Protein AF-0000000078023776 (afdb_homodimer)

Sequence (286 aa):
MARRGRGRGRRELKSEINIVPLLDVLLVLLLIFMATAPIITQSVEVDLPDATDSQTVSSNDEPPVIIEVSGVGQYSVVVEKDRMDQLPSEQVVAEAQRRLQANPKTVFLIGGAKDVPYEEIIKALNMLHSAGVKSVGLMTQPIMARRGRGRGRRELKSEINIVPLLDVLLVLLLIFMATAPIITQSVEVDLPDATDSQTVSSNDEPPVIIEVSGVGQYSVVVEKDRMDQLPSEQVVAEAQRRLQANPKTVFLIGGAKDVPYEEIIKALNMLHSAGVKSVGLMTQPI

Solvent-accessible surface area (backbone atoms only — not comparable to full-atom values): 16242 Å² total; per-residue (Å²): 138,83,82,76,77,77,77,76,78,79,75,76,74,74,76,74,73,68,59,63,58,57,56,46,51,54,53,51,46,53,49,48,58,62,62,64,49,77,76,75,71,50,70,48,62,33,28,39,65,54,71,85,66,40,68,55,82,51,80,50,94,64,70,49,40,32,41,33,38,80,46,87,80,31,29,27,44,33,40,84,91,46,74,46,71,71,35,53,71,68,53,51,26,51,51,50,30,52,49,35,72,76,34,80,78,61,45,38,32,43,34,23,40,48,66,32,35,36,48,49,53,50,51,52,52,49,40,40,40,75,39,66,44,47,52,38,34,39,33,39,38,75,129,137,86,80,76,78,79,78,78,77,77,76,76,74,76,75,76,74,67,60,62,59,58,58,47,50,55,53,50,49,52,48,48,57,61,64,63,52,73,7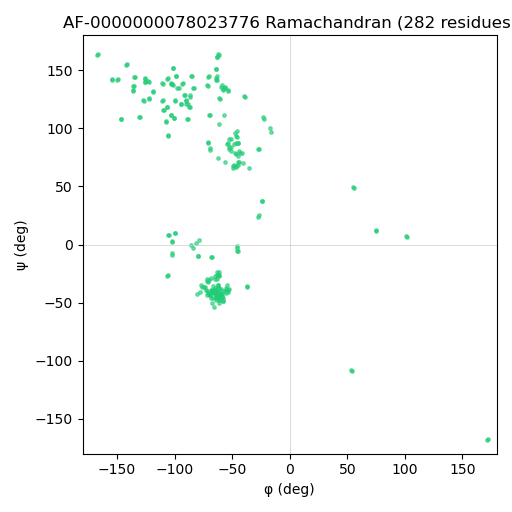8,73,67,49,68,46,62,34,29,38,64,55,69,84,66,38,68,56,82,50,78,49,94,64,70,49,40,33,39,33,37,80,45,86,81,30,29,26,45,34,42,84,91,45,74,47,71,71,35,53,71,68,54,51,27,50,52,48,30,53,49,36,71,74,33,81,77,60,47,36,32,42,34,23,39,48,67,31,35,36,48,50,52,51,50,53,51,50,39,41,41,74,39,66,44,47,51,39,34,39,34,39,37,77,128

Organism: NCBI:txid82991

InterPro domains:
  IPR003400 Biopolymer transport protein ExbD/TolR [PF02472] (11-142)
  IPR003400 Biopolymer transport protein ExbD/TolR [PTHR30558] (7-142)
  IPR014168 Tol-Pal system protein TolR [MF_02203] (7-141)
  IPR014168 Tol-Pal system protein TolR [TIGR02801] (14-141)

Secondary structure (DSSP, 8-state):
-------------------HHHHHHHHHHHHHHHHSS--PPPEEEEE---GGG-------SSPPEEEEEEETTEEEEEETTEEEEEE-HHHHHHHHHHHHHH-TT--EEEEE-TT-BHHHHHHHHHHHHHTT--EEEEEE---/-------------------HHHHHHHHHHHHHHHHSS--PPPEEEEE---GGG-------SSPPEEEEEEETTEEEEEETTEEEEEE-HHHHHHHHHHHHHH-TT--EEEEE-TT-BHHHHHHHHHHHHHTT--EEEEEE---

Foldseek 3Di:
DPPPPPPPPPPPPPPPVCCVVVVVVVVVVVVVCVVPPPPDDFDDDDDDDDCVVVPPVPPPVFFAWEWEDEEDQWTWIDGPPDIDTRDGLVVVLVVLLVVCVVPVPHAYEYEYAPPHDPVRVSSVVVSNVVSVNDDYHYDYDDD/DDPPPPPPDPPPPPPPVCCVVVVVVVVVVVVVCVVPPPPDDFDDDDDDDDCVVVVPVPPPVFFAWEWEDEEDQWTWIDGPPDIDTRDGLVVLLVVLLVVCVVPVPHAYEYEYAPPHDPVRVSSVVVSNVVSVNDDYHYDYDDD

Structure (mmCIF, N/CA/C/O backbone):
data_AF-0000000078023776-model_v1
#
loop_
_entity.id
_entity.type
_entity.pdbx_description
1 polymer 'Tol-Pal system protein TolR'
#
loop_
_atom_site.group_PDB
_atom_site.id
_atom_site.type_symbol
_atom_site.label_atom_id
_atom_site.label_alt_id
_atom_site.label_comp_id
_atom_site.label_asym_id
_atom_site.label_entity_id
_atom_site.label_seq_id
_atom_site.pdbx_PDB_ins_code
_atom_site.Cartn_x
_atom_site.Cartn_y
_atom_site.Cartn_z
_atom_site.occupancy
_atom_site.B_iso_or_equiv
_atom_site.auth_seq_id
_atom_site.auth_comp_id
_atom_site.auth_asym_id
_atom_site.auth_atom_id
_atom_site.pdbx_PDB_model_num
ATOM 1 N N . MET A 1 1 ? 47.656 76.75 13.203 1 35.56 1 MET A N 1
ATOM 2 C CA . MET A 1 1 ? 46.438 76.562 12.414 1 35.56 1 MET A CA 1
ATOM 3 C C . MET A 1 1 ? 46.094 75.062 12.312 1 35.56 1 MET A C 1
ATOM 5 O O . MET A 1 1 ? 46.719 74.312 11.508 1 35.56 1 MET A O 1
ATOM 9 N N . ALA A 1 2 ? 45.812 74.375 13.508 1 47.28 2 ALA A N 1
ATOM 10 C CA . ALA A 1 2 ? 45.688 72.938 13.828 1 47.28 2 ALA A CA 1
ATOM 11 C C . ALA A 1 2 ? 44.438 72.375 13.227 1 47.28 2 ALA A C 1
ATOM 13 O O . ALA A 1 2 ? 43.312 72.812 13.5 1 47.28 2 ALA A O 1
ATOM 14 N N . ARG A 1 3 ? 44.5 71.875 11.914 1 46.44 3 ARG A N 1
ATOM 15 C CA . ARG A 1 3 ? 43.469 71.25 11.102 1 46.44 3 ARG A CA 1
ATOM 16 C C . ARG A 1 3 ? 43 69.938 11.766 1 46.44 3 ARG A C 1
ATOM 18 O O . ARG A 1 3 ? 43.781 69 11.938 1 46.44 3 ARG A O 1
ATOM 25 N N . ARG A 1 4 ? 42.188 70.125 12.867 1 46.75 4 ARG A N 1
ATOM 26 C CA . ARG A 1 4 ? 41.531 69 13.531 1 46.75 4 ARG A CA 1
ATOM 27 C C . ARG A 1 4 ? 40.719 68.188 12.547 1 46.75 4 ARG A C 1
ATOM 29 O O . ARG A 1 4 ? 39.781 68.688 11.922 1 46.75 4 ARG A O 1
ATOM 36 N N . GLY A 1 5 ? 41.312 67.188 11.828 1 43.47 5 GLY A N 1
ATOM 37 C CA . GLY A 1 5 ? 40.75 66.188 10.898 1 43.47 5 GLY A CA 1
ATOM 38 C C . GLY A 1 5 ? 39.594 65.438 11.469 1 43.47 5 GLY A C 1
ATOM 39 O O . GLY A 1 5 ? 39.719 64.75 12.508 1 43.47 5 GLY A O 1
ATOM 40 N N . ARG A 1 6 ? 38.344 66.062 11.438 1 47.22 6 ARG A N 1
ATOM 41 C CA . ARG A 1 6 ? 37.062 65.438 11.844 1 47.22 6 ARG A CA 1
ATOM 42 C C . ARG A 1 6 ? 36.844 64.125 11.133 1 47.22 6 ARG A C 1
ATOM 44 O O . ARG A 1 6 ? 36.812 64.062 9.898 1 47.22 6 ARG A O 1
ATOM 51 N N . GLY A 1 7 ? 37.438 63 11.609 1 43.06 7 GLY A N 1
ATOM 52 C CA . GLY A 1 7 ? 37.219 61.625 11.117 1 43.06 7 GLY A CA 1
ATOM 53 C C . GLY A 1 7 ? 35.75 61.281 11.047 1 43.06 7 GLY A C 1
ATOM 54 O O . GLY A 1 7 ? 35.031 61.438 12.023 1 43.06 7 GLY A O 1
ATOM 55 N N . ARG A 1 8 ? 35.031 61.5 9.906 1 44.28 8 ARG A N 1
ATOM 56 C CA . ARG A 1 8 ? 33.688 61.094 9.516 1 44.28 8 ARG A CA 1
ATOM 57 C C . ARG A 1 8 ? 33.438 59.625 9.82 1 44.28 8 ARG A C 1
ATOM 59 O O . ARG A 1 8 ? 34.219 58.75 9.43 1 44.28 8 ARG A O 1
ATOM 66 N N . GLY A 1 9 ? 32.875 59.25 10.977 1 42.44 9 GLY A N 1
ATOM 67 C CA . GLY A 1 9 ? 32.375 57.969 11.359 1 42.44 9 GLY A CA 1
ATOM 68 C C . GLY A 1 9 ? 31.516 57.312 10.281 1 42.44 9 GLY A C 1
ATOM 69 O O . GLY A 1 9 ? 30.641 57.938 9.703 1 42.44 9 GLY A O 1
ATOM 70 N N . ARG A 1 10 ? 32.031 56.406 9.438 1 42.66 10 ARG A N 1
ATOM 71 C CA . ARG A 1 10 ? 31.391 55.5 8.484 1 42.66 10 ARG A CA 1
ATOM 72 C C . ARG A 1 10 ? 30.188 54.812 9.117 1 42.66 10 ARG A C 1
ATOM 74 O O . ARG A 1 10 ? 30.328 54.094 10.125 1 42.66 10 ARG A O 1
ATOM 81 N N . ARG A 1 11 ? 29.047 55.375 9.078 1 43.62 11 ARG A N 1
ATOM 82 C CA . ARG A 1 11 ? 27.797 54.719 9.375 1 43.62 11 ARG A CA 1
ATOM 83 C C . ARG A 1 11 ? 27.719 53.375 8.648 1 43.62 11 ARG A C 1
ATOM 85 O O . ARG A 1 11 ? 27.812 53.312 7.426 1 43.62 11 ARG A O 1
ATOM 92 N N . GLU A 1 12 ? 28.219 52.312 9.219 1 44.44 12 GLU A N 1
ATOM 93 C CA . GLU A 1 12 ? 27.969 50.938 8.766 1 44.44 12 GLU A CA 1
ATOM 94 C C . GLU A 1 12 ? 26.484 50.719 8.508 1 44.44 12 GLU A C 1
ATOM 96 O O . GLU A 1 12 ? 25.656 50.844 9.422 1 44.44 12 GLU A O 1
ATOM 101 N N . LEU A 1 13 ? 25.953 51.188 7.387 1 44.81 13 LEU A N 1
ATOM 102 C CA . LEU A 1 13 ? 24.641 50.781 6.922 1 44.81 13 LEU A CA 1
ATOM 103 C C . LEU A 1 13 ? 24.453 49.281 7.082 1 44.81 13 LEU A C 1
ATOM 105 O O . LEU A 1 13 ? 25.219 48.469 6.516 1 44.81 13 LEU A O 1
ATOM 109 N N . LYS A 1 14 ? 24.156 48.781 8.281 1 46.56 14 LYS A N 1
ATOM 110 C CA . LYS A 1 14 ? 23.656 47.406 8.43 1 46.56 14 LYS A CA 1
ATOM 111 C C . LYS A 1 14 ? 22.516 47.156 7.473 1 46.56 14 LYS A C 1
ATOM 113 O O . LYS A 1 14 ? 21.422 47.688 7.625 1 46.56 14 LYS A O 1
ATOM 118 N N . SER A 1 15 ? 22.781 47.125 6.176 1 47.97 15 SER A N 1
ATOM 119 C CA . SER A 1 15 ? 21.781 46.562 5.258 1 47.97 15 SER A CA 1
ATOM 120 C C . SER A 1 15 ? 21.203 45.25 5.793 1 47.97 15 SER A C 1
ATOM 122 O O . SER A 1 15 ? 21.891 44.219 5.832 1 47.97 15 SER A O 1
ATOM 124 N N . GLU A 1 16 ? 20.422 45.188 6.855 1 48.84 16 GLU A N 1
ATOM 125 C CA . GLU A 1 16 ? 19.625 44.031 7.238 1 48.84 16 GLU A CA 1
ATOM 126 C C . GLU A 1 16 ? 18.859 43.469 6.051 1 48.84 16 GLU A C 1
ATOM 128 O O . GLU A 1 16 ? 17.812 44 5.668 1 48.84 16 GLU A O 1
ATOM 133 N N . ILE A 1 17 ? 19.531 42.906 5.062 1 50.69 17 ILE A N 1
ATOM 134 C CA . ILE A 1 17 ? 18.906 42.125 3.994 1 50.69 17 ILE A CA 1
ATOM 135 C C . ILE A 1 17 ? 17.812 41.219 4.574 1 50.69 17 ILE A C 1
ATOM 137 O O . ILE A 1 17 ? 18.109 40.312 5.355 1 50.69 17 ILE A O 1
ATOM 141 N N . ASN A 1 18 ? 16.625 41.75 4.879 1 51.31 18 ASN A N 1
ATOM 142 C CA . ASN A 1 18 ? 15.477 40.906 5.234 1 51.31 18 ASN A CA 1
ATOM 143 C C . ASN A 1 18 ? 15.328 39.719 4.293 1 51.31 18 ASN A C 1
ATOM 145 O O . ASN A 1 18 ? 14.984 39.906 3.121 1 51.31 18 ASN A O 1
ATOM 149 N N . ILE A 1 19 ? 16.234 38.812 4.418 1 55.81 19 ILE A N 1
ATOM 150 C CA . ILE A 1 19 ? 16.266 37.531 3.75 1 55.81 19 ILE A CA 1
ATOM 151 C C . ILE A 1 19 ? 14.883 36.875 3.834 1 55.81 19 ILE A C 1
ATOM 153 O O . ILE A 1 19 ? 14.625 35.875 3.18 1 55.81 19 ILE A O 1
ATOM 157 N N . VAL A 1 20 ? 13.914 37.531 4.488 1 61.47 20 VAL A N 1
ATOM 158 C CA . VAL A 1 20 ? 12.57 36.969 4.609 1 61.47 20 VAL A CA 1
ATOM 159 C C . VAL A 1 20 ? 11.914 36.875 3.232 1 61.47 20 VAL A C 1
ATOM 161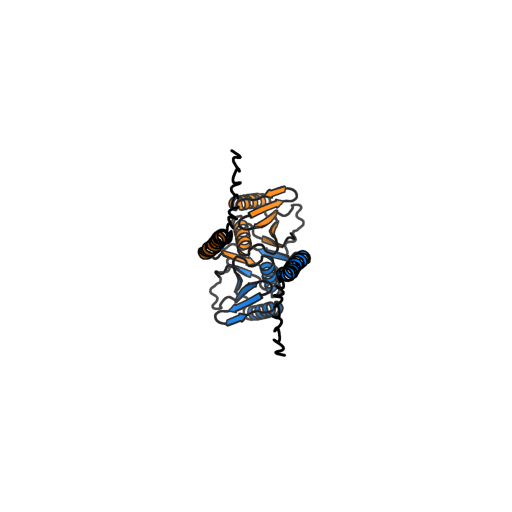 O O . VAL A 1 20 ? 11.273 35.906 2.896 1 61.47 20 VAL A O 1
ATOM 164 N N . PRO A 1 21 ? 12.352 37.844 2.383 1 61 21 PRO A N 1
ATOM 165 C CA . PRO A 1 21 ? 11.578 37.812 1.139 1 61 21 PRO A CA 1
ATOM 166 C C . PRO A 1 21 ? 11.984 36.656 0.213 1 61 21 PRO A C 1
ATOM 168 O O . PRO A 1 21 ? 11.141 36.125 -0.52 1 61 21 PRO A O 1
ATOM 171 N N . LEU A 1 22 ? 13.305 36.469 0.302 1 62.44 22 LEU A N 1
ATOM 172 C CA . LEU A 1 22 ? 13.75 35.469 -0.685 1 62.44 22 LEU A CA 1
ATOM 173 C C . LEU A 1 22 ? 13.227 34.094 -0.336 1 62.44 22 LEU A C 1
ATOM 175 O O . LEU A 1 22 ? 12.812 33.344 -1.222 1 62.44 22 LEU A O 1
ATOM 179 N N . LEU A 1 23 ? 13.336 33.75 0.833 1 65.06 23 LEU A N 1
ATOM 180 C CA . LEU A 1 23 ? 12.875 32.438 1.283 1 65.06 23 LEU A CA 1
ATOM 181 C C . LEU A 1 23 ? 11.375 32.281 1.058 1 65.06 23 LEU A C 1
ATOM 183 O O . LEU A 1 23 ? 10.898 31.172 0.76 1 65.06 23 LEU A O 1
ATOM 187 N N . ASP A 1 24 ? 10.805 33.5 1.011 1 73.25 24 ASP A N 1
ATOM 188 C CA . ASP A 1 24 ? 9.367 33.5 0.763 1 73.25 24 ASP A CA 1
ATOM 189 C C . ASP A 1 24 ? 9.062 33.094 -0.68 1 73.25 24 ASP A C 1
ATOM 191 O O . ASP A 1 24 ? 8.102 32.375 -0.939 1 73.25 24 ASP A O 1
ATOM 195 N N . VAL A 1 25 ? 10.031 33.5 -1.514 1 71.94 25 VAL A N 1
ATOM 196 C CA . VAL A 1 25 ? 9.812 33.188 -2.924 1 71.94 25 VAL A CA 1
ATOM 197 C C . VAL A 1 25 ? 9.977 31.703 -3.158 1 71.94 25 VAL A C 1
ATOM 199 O O . VAL A 1 25 ? 9.188 31.094 -3.879 1 71.94 25 VAL A O 1
ATOM 202 N N . LEU A 1 26 ? 11.008 31.062 -2.566 1 75.12 26 LEU A N 1
ATOM 203 C CA . LEU A 1 26 ? 11.25 29.641 -2.719 1 75.12 26 LEU A CA 1
ATOM 204 C C . LEU A 1 26 ? 10.102 28.828 -2.135 1 75.12 26 LEU A C 1
ATOM 206 O O . LEU A 1 26 ? 9.68 27.812 -2.721 1 75.12 26 LEU A O 1
ATOM 210 N N . LEU A 1 27 ? 9.555 29.172 -1.008 1 72.75 27 LEU A N 1
ATOM 211 C CA . LEU A 1 27 ? 8.414 28.516 -0.376 1 72.75 27 LEU A CA 1
ATOM 212 C C . LEU A 1 27 ? 7.195 28.547 -1.291 1 72.75 27 LEU A C 1
ATOM 214 O O . LEU A 1 27 ? 6.473 27.547 -1.402 1 72.75 27 LEU A O 1
ATOM 218 N N . VAL A 1 28 ? 7.078 29.828 -1.908 1 73.81 28 VAL A N 1
ATOM 219 C CA . VAL A 1 28 ? 5.918 29.953 -2.785 1 73.81 28 VAL A CA 1
ATOM 220 C C . VAL A 1 28 ? 6.09 29.047 -4.004 1 73.81 28 VAL A C 1
ATOM 222 O O . VAL A 1 28 ? 5.133 28.406 -4.449 1 73.81 28 VAL A O 1
ATOM 225 N N . LEU A 1 29 ? 7.227 28.875 -4.617 1 69 29 LEU A N 1
ATOM 226 C CA . LEU A 1 29 ? 7.496 28.031 -5.781 1 69 29 LEU A CA 1
ATOM 227 C C . LEU A 1 29 ? 7.277 26.562 -5.449 1 69 29 LEU A C 1
ATOM 229 O O . LEU A 1 29 ? 6.66 25.828 -6.227 1 69 29 LEU A O 1
ATOM 233 N N . LEU A 1 30 ? 7.875 26.109 -4.266 1 66.81 30 LEU A N 1
ATOM 234 C CA . LEU A 1 30 ? 7.652 24.734 -3.838 1 66.81 30 LEU A CA 1
ATOM 235 C C . LEU A 1 30 ? 6.16 24.422 -3.758 1 66.81 30 LEU A C 1
ATOM 237 O O . LEU A 1 30 ? 5.723 23.359 -4.191 1 66.81 30 LEU A O 1
ATOM 241 N N . LEU A 1 31 ? 5.535 25.422 -3.295 1 66.44 31 LEU A N 1
ATOM 242 C CA . LEU A 1 31 ? 4.098 25.203 -3.168 1 66.44 31 LEU A CA 1
ATOM 243 C C . LEU A 1 31 ? 3.447 25.047 -4.539 1 66.44 31 LEU A C 1
ATOM 245 O O . LEU A 1 31 ? 2.58 24.188 -4.727 1 66.44 31 LEU A O 1
ATOM 249 N N . ILE A 1 32 ? 3.783 25.938 -5.496 1 68.06 32 ILE A N 1
ATOM 250 C CA . ILE A 1 32 ? 3.176 25.891 -6.82 1 68.06 32 ILE A CA 1
ATOM 251 C C . ILE A 1 32 ? 3.586 24.609 -7.535 1 68.06 32 ILE A C 1
ATOM 253 O O . ILE A 1 32 ? 2.764 23.969 -8.195 1 68.06 32 ILE A O 1
ATOM 257 N N . PHE A 1 33 ? 4.887 24.391 -7.598 1 60.75 33 PHE A N 1
ATOM 258 C CA . PHE A 1 33 ? 5.391 23.172 -8.234 1 60.75 33 PHE A CA 1
ATOM 259 C C . PHE A 1 33 ? 4.727 21.938 -7.641 1 60.75 33 PHE A C 1
ATOM 261 O O . PHE A 1 33 ? 4.434 20.984 -8.359 1 60.75 33 PHE A O 1
ATOM 268 N N . MET A 1 34 ? 4.523 22 -6.348 1 59.25 34 MET A N 1
ATOM 269 C CA . MET A 1 34 ? 3.805 20.906 -5.699 1 59.25 34 MET A CA 1
ATOM 270 C C . MET A 1 34 ? 2.363 20.844 -6.195 1 59.25 34 MET A C 1
ATOM 272 O O . MET A 1 34 ? 1.8 19.75 -6.324 1 59.25 34 MET A O 1
ATOM 276 N N . ALA A 1 35 ? 1.93 21.984 -6.578 1 58.38 35 ALA A N 1
ATOM 277 C CA . ALA A 1 35 ? 0.53 22.094 -6.98 1 58.38 35 ALA A CA 1
ATOM 278 C C . ALA A 1 35 ? 0.323 21.547 -8.391 1 58.38 35 ALA A C 1
ATOM 280 O O . ALA A 1 35 ? -0.758 21.062 -8.727 1 58.38 35 ALA A O 1
ATOM 281 N N . THR A 1 36 ? 1.263 21.828 -9.328 1 59.72 36 THR A N 1
ATOM 282 C CA . THR A 1 36 ? 1.072 21.5 -10.734 1 59.72 36 THR A CA 1
ATOM 283 C C . THR A 1 36 ? 1.505 20.047 -11 1 59.72 36 THR A C 1
ATOM 285 O O . THR A 1 36 ? 1.604 19.641 -12.156 1 59.72 36 THR A O 1
ATOM 288 N N . ALA A 1 37 ? 1.893 19.484 -10.078 1 58.19 37 ALA A N 1
ATOM 289 C CA . ALA A 1 37 ? 2.361 18.141 -10.367 1 58.19 37 ALA A CA 1
ATOM 290 C C . ALA A 1 37 ? 1.268 17.297 -11.031 1 58.19 37 ALA A C 1
ATOM 292 O O . ALA A 1 37 ? 0.106 17.344 -10.625 1 58.19 37 ALA A O 1
ATOM 293 N N . PRO A 1 38 ? 1.59 17.031 -12.328 1 61.16 38 PRO A N 1
ATOM 294 C CA . PRO A 1 38 ? 0.583 16.219 -13.023 1 61.16 38 PRO A CA 1
ATOM 295 C C . PRO A 1 38 ? -0.01 15.125 -12.141 1 61.16 38 PRO A C 1
ATOM 297 O O . PRO A 1 38 ? 0.69 14.555 -11.297 1 61.16 38 PRO A O 1
ATOM 300 N N . ILE A 1 39 ? -1.354 15.227 -12.156 1 64.88 39 ILE A N 1
ATOM 301 C CA . ILE A 1 39 ? -2.08 14.211 -11.391 1 64.88 39 ILE A CA 1
ATOM 302 C C . ILE A 1 39 ? -1.939 12.852 -12.078 1 64.88 39 ILE A C 1
ATOM 304 O O . ILE A 1 39 ? -2.5 12.633 -13.156 1 64.88 39 ILE A O 1
ATOM 308 N N . ILE A 1 40 ? -0.901 12.148 -11.867 1 69.75 40 ILE A N 1
ATOM 309 C CA . ILE A 1 40 ? -0.747 10.789 -12.375 1 69.75 40 ILE A CA 1
ATOM 310 C C . ILE A 1 40 ? -1.358 9.797 -11.391 1 69.75 40 ILE A C 1
ATOM 312 O O . ILE A 1 40 ? -1.056 9.836 -10.195 1 69.75 40 ILE A O 1
ATOM 316 N N . THR A 1 41 ? -2.385 9.07 -11.883 1 80.12 41 THR A N 1
ATOM 317 C CA . THR A 1 41 ? -3 8.031 -11.07 1 80.12 41 THR A CA 1
ATOM 318 C C . THR A 1 41 ? -2.281 6.695 -11.266 1 80.12 41 THR A C 1
ATOM 320 O O . THR A 1 41 ? -1.926 6.336 -12.383 1 80.12 41 THR A O 1
ATOM 323 N N . GLN A 1 42 ? -1.777 6.168 -10.18 1 83.5 42 GLN A N 1
ATOM 324 C CA . GLN A 1 42 ? -1.159 4.844 -10.172 1 83.5 42 GLN A CA 1
ATOM 325 C C . GLN A 1 42 ? -2.1 3.801 -9.578 1 83.5 42 GLN A C 1
ATOM 327 O O . GLN A 1 42 ? -2.852 4.094 -8.648 1 83.5 42 GLN A O 1
ATOM 332 N N . SER A 1 43 ? -2.086 2.604 -10.297 1 88.44 43 SER A N 1
ATOM 333 C CA . SER A 1 43 ? -2.922 1.537 -9.758 1 88.44 43 SER A CA 1
ATOM 334 C C . SER A 1 43 ? -2.25 0.177 -9.906 1 88.44 43 SER A C 1
ATOM 336 O O . SER A 1 43 ? -1.325 0.019 -10.703 1 88.44 43 SER A O 1
ATOM 338 N N . VAL A 1 44 ? -2.543 -0.704 -9.141 1 90.12 44 VAL A N 1
ATOM 339 C CA . VAL A 1 44 ? -2.109 -2.096 -9.203 1 90.12 44 VAL A CA 1
ATOM 340 C C . VAL A 1 44 ? -3.188 -3.002 -8.617 1 90.12 44 VAL A C 1
ATOM 342 O O . VAL A 1 44 ? -3.9 -2.605 -7.691 1 90.12 44 VAL A O 1
ATOM 345 N N . GLU A 1 45 ? -3.387 -4.145 -9.195 1 91.19 45 GLU A N 1
ATOM 346 C CA . GLU A 1 45 ? -4.277 -5.16 -8.633 1 91.19 45 GLU A CA 1
ATOM 347 C C . GLU A 1 45 ? -3.512 -6.148 -7.762 1 91.19 45 GLU A C 1
ATOM 349 O O . GLU A 1 45 ? -2.42 -6.59 -8.125 1 91.19 45 GLU A O 1
ATOM 354 N N . VAL A 1 46 ? -4.172 -6.484 -6.586 1 93 46 VAL A N 1
ATOM 355 C CA . VAL A 1 46 ? -3.545 -7.449 -5.688 1 93 46 VAL A CA 1
ATOM 356 C C . VAL A 1 46 ? -4.578 -8.469 -5.223 1 93 46 VAL A C 1
ATOM 358 O O . VAL A 1 46 ? -5.762 -8.156 -5.094 1 93 46 VAL A O 1
ATOM 361 N N . ASP A 1 47 ? -4.18 -9.711 -5.051 1 92.56 47 ASP A N 1
ATOM 362 C CA . ASP A 1 47 ? -4.98 -10.734 -4.387 1 92.56 47 ASP A CA 1
ATOM 363 C C . ASP A 1 47 ? -4.551 -10.914 -2.932 1 92.56 47 ASP A C 1
ATOM 365 O O . ASP A 1 47 ? -3.367 -10.789 -2.609 1 92.56 47 ASP A O 1
ATOM 369 N N . LEU A 1 48 ? -5.535 -11.188 -2.133 1 92.06 48 LEU A N 1
ATOM 370 C CA . LEU A 1 48 ? -5.297 -11.422 -0.713 1 92.06 48 LEU A CA 1
ATOM 371 C C . LEU A 1 48 ? -5.418 -12.906 -0.377 1 92.06 48 LEU A C 1
ATOM 373 O O . LEU A 1 48 ? -6.52 -13.406 -0.141 1 92.06 48 LEU A O 1
ATOM 377 N N . PRO A 1 49 ? -4.359 -13.531 -0.41 1 89.06 49 PRO A N 1
ATOM 378 C CA . PRO A 1 49 ? -4.414 -14.977 -0.158 1 89.06 49 PRO A CA 1
ATOM 379 C C . PRO A 1 49 ? -4.742 -15.312 1.296 1 89.06 49 PRO A C 1
ATOM 381 O O . PRO A 1 49 ? -4.48 -14.5 2.191 1 89.06 49 PRO A O 1
ATOM 384 N N . ASP A 1 50 ? -5.52 -16.438 1.462 1 80.19 50 ASP A N 1
ATOM 385 C CA . ASP A 1 50 ? -5.809 -16.891 2.818 1 80.19 50 ASP A CA 1
ATOM 386 C C . ASP A 1 50 ? -4.523 -17.266 3.555 1 80.19 50 ASP A C 1
ATOM 388 O O . ASP A 1 50 ? -3.557 -17.719 2.938 1 80.19 50 ASP A O 1
ATOM 392 N N . ALA A 1 51 ? -4.441 -16.641 4.668 1 58.72 51 ALA A N 1
ATOM 393 C CA . ALA A 1 51 ? -3.246 -16.922 5.461 1 58.72 51 ALA A CA 1
ATOM 394 C C . ALA A 1 51 ? -2.844 -18.391 5.348 1 58.72 51 ALA A C 1
ATOM 396 O O . ALA A 1 51 ? -1.661 -18.719 5.438 1 58.72 51 ALA A O 1
ATOM 397 N N . THR A 1 52 ? -3.85 -19.25 5.289 1 51.12 52 THR A N 1
ATOM 398 C CA . THR A 1 52 ? -3.488 -20.656 5.238 1 51.12 52 THR A CA 1
ATOM 399 C C . THR A 1 52 ? -2.633 -20.953 4.012 1 51.12 52 THR A C 1
ATOM 401 O O . THR A 1 52 ? -1.748 -21.812 4.059 1 51.12 52 THR A O 1
ATOM 404 N N . ASP A 1 53 ? -2.996 -20.312 3.016 1 48.22 53 ASP A N 1
ATOM 405 C CA . ASP A 1 53 ? -2.18 -20.516 1.823 1 48.22 53 ASP A CA 1
ATOM 406 C C . ASP A 1 53 ? -0.918 -19.656 1.869 1 48.22 53 ASP A C 1
ATOM 408 O O . ASP A 1 53 ? -0.305 -19.391 0.834 1 48.22 53 ASP A O 1
ATOM 412 N N . SER A 1 54 ? -0.919 -19 2.984 1 44.28 54 SER A N 1
ATOM 413 C CA . SER A 1 54 ? 0.313 -18.234 3.172 1 44.28 54 SER A CA 1
ATOM 414 C C . SER A 1 54 ? 1.529 -19.031 2.715 1 44.28 54 SER A C 1
ATOM 416 O O . SER A 1 54 ? 1.85 -20.078 3.295 1 44.28 54 SER A O 1
ATOM 418 N N . GLN A 1 55 ? 1.563 -19.156 1.489 1 40.91 55 GLN A N 1
ATOM 419 C CA . GLN A 1 55 ? 2.881 -19.734 1.237 1 40.91 55 GLN A CA 1
ATOM 420 C C . GLN A 1 55 ? 3.871 -19.328 2.326 1 40.91 55 GLN A C 1
ATOM 422 O O . GLN A 1 55 ? 4.078 -18.141 2.586 1 40.91 55 GLN A O 1
ATOM 427 N N . THR A 1 56 ? 3.791 -20.062 3.412 1 38.09 56 THR A N 1
ATOM 428 C CA . THR A 1 56 ? 4.883 -20.031 4.379 1 38.09 56 THR A CA 1
ATOM 429 C C . THR A 1 56 ? 6.141 -19.438 3.752 1 38.09 56 THR A C 1
ATOM 431 O O . THR A 1 56 ? 6.453 -19.719 2.592 1 38.09 56 THR A O 1
ATOM 434 N N . VAL A 1 57 ? 6.418 -18.031 4.066 1 43.28 57 VAL A N 1
ATOM 435 C CA . VAL A 1 57 ? 7.863 -17.906 3.941 1 43.28 57 VAL A CA 1
ATOM 436 C C . VAL A 1 57 ? 8.516 -19.281 4.152 1 43.28 57 VAL A C 1
ATOM 438 O O . VAL A 1 57 ? 8.609 -19.75 5.285 1 43.28 57 VAL A O 1
ATOM 441 N N . SER A 1 58 ? 7.738 -20.234 3.602 1 41.59 58 SER A N 1
ATOM 442 C CA . SER A 1 58 ? 8.477 -21.484 3.73 1 41.59 58 SER A CA 1
ATOM 443 C C . SER A 1 58 ? 9.977 -21.234 3.875 1 41.59 58 SER A C 1
ATOM 445 O O . SER A 1 58 ? 10.516 -20.312 3.252 1 41.59 58 SER A O 1
ATOM 447 N N . SER A 1 59 ? 10.328 -21.5 5.02 1 46 59 SER A N 1
ATOM 448 C CA . SER A 1 59 ? 11.742 -21.703 5.324 1 46 59 SER A CA 1
ATOM 449 C C . SER A 1 59 ? 12.508 -22.219 4.105 1 46 59 SER A C 1
ATOM 451 O O . SER A 1 59 ? 12.742 -23.422 3.984 1 46 59 SER A O 1
ATOM 453 N N . ASN A 1 60 ? 11.945 -21.938 2.922 1 54.09 60 ASN A N 1
ATOM 454 C CA . ASN A 1 60 ? 13.07 -22.281 2.059 1 54.09 60 ASN A CA 1
ATOM 455 C C . ASN A 1 60 ? 14.344 -21.547 2.473 1 54.09 60 ASN A C 1
ATOM 457 O O . ASN A 1 60 ? 14.273 -20.469 3.078 1 54.09 60 ASN A O 1
ATOM 461 N N . ASP A 1 61 ? 15.352 -22.281 2.543 1 64.94 61 ASP A N 1
ATOM 462 C CA . ASP A 1 61 ? 16.703 -22 3.035 1 64.94 61 ASP A CA 1
ATOM 463 C C . ASP A 1 61 ? 17.203 -20.672 2.502 1 64.94 61 ASP A C 1
ATOM 465 O O . ASP A 1 61 ? 18.188 -20.125 3.014 1 64.94 61 ASP A O 1
ATOM 469 N N . GLU A 1 62 ? 16.312 -20.031 1.54 1 79.88 62 GLU A N 1
ATOM 470 C CA . GLU A 1 62 ? 16.938 -18.812 1.039 1 79.88 62 GLU A CA 1
ATOM 471 C C . GLU A 1 62 ? 16.328 -17.562 1.69 1 79.88 62 GLU A C 1
ATOM 473 O O . GLU A 1 62 ? 15.117 -17.484 1.861 1 79.88 62 GLU A O 1
ATOM 478 N N . PRO A 1 63 ? 17.047 -16.656 2.041 1 89.88 63 PRO A N 1
ATOM 479 C CA . PRO A 1 63 ? 16.609 -15.422 2.686 1 89.88 63 PRO A CA 1
ATOM 480 C C . PRO A 1 63 ? 15.695 -14.586 1.79 1 89.88 63 PRO A C 1
ATOM 482 O O . PRO A 1 63 ? 15.883 -14.555 0.571 1 89.88 63 PRO A O 1
ATOM 485 N N . PRO A 1 64 ? 14.703 -13.969 2.316 1 93.94 64 PRO A N 1
ATOM 486 C CA . PRO A 1 64 ? 13.828 -13.086 1.528 1 93.94 64 PRO A CA 1
ATOM 487 C C . PRO A 1 64 ? 14.562 -11.867 0.98 1 93.94 64 PRO A C 1
ATOM 489 O O . PRO A 1 64 ? 15.586 -11.453 1.539 1 93.94 64 PRO A O 1
ATOM 492 N N . VAL A 1 65 ? 14.086 -11.414 -0.119 1 96.25 65 VAL A N 1
ATOM 493 C CA . VAL A 1 65 ? 14.57 -10.164 -0.701 1 96.25 65 VAL A CA 1
ATOM 494 C C . VAL A 1 65 ? 13.672 -9.008 -0.257 1 96.25 65 VAL A C 1
ATOM 496 O O . VAL A 1 65 ? 12.469 -9.008 -0.522 1 96.25 65 VAL A O 1
ATOM 499 N N . ILE A 1 66 ? 14.258 -8.023 0.414 1 96.38 66 ILE A N 1
ATOM 500 C CA . ILE A 1 66 ? 13.484 -6.898 0.939 1 96.38 66 ILE A CA 1
ATOM 501 C C . ILE A 1 66 ? 13.75 -5.652 0.101 1 96.38 66 ILE A C 1
ATOM 503 O O . ILE A 1 66 ? 14.891 -5.215 -0.025 1 96.38 66 ILE A O 1
ATOM 507 N N . ILE A 1 67 ? 12.672 -5.133 -0.542 1 97.81 67 ILE A N 1
ATOM 508 C CA . ILE A 1 67 ? 12.719 -3.814 -1.164 1 97.81 67 ILE A CA 1
ATOM 509 C C . ILE A 1 67 ? 12.32 -2.748 -0.146 1 97.81 67 ILE A C 1
ATOM 511 O O . ILE A 1 67 ? 11.148 -2.635 0.214 1 97.81 67 ILE A O 1
ATOM 515 N N . GLU A 1 68 ? 13.273 -2.01 0.281 1 96.69 68 GLU A N 1
ATOM 516 C CA . GLU A 1 68 ? 13.016 -0.933 1.23 1 96.69 68 GLU A CA 1
ATOM 517 C C . GLU A 1 68 ? 12.711 0.377 0.509 1 96.69 68 GLU A C 1
ATOM 519 O O . GLU A 1 68 ? 13.508 0.834 -0.317 1 96.69 68 GLU A O 1
ATOM 524 N N . VAL A 1 69 ? 11.539 0.929 0.842 1 96.69 69 VAL A N 1
ATOM 525 C CA . VAL A 1 69 ? 11.156 2.23 0.311 1 96.69 69 VAL A CA 1
ATOM 526 C C . VAL A 1 69 ? 11.398 3.312 1.359 1 96.69 69 VAL A C 1
ATOM 528 O O . VAL A 1 69 ? 10.695 3.385 2.365 1 96.69 69 VAL A O 1
ATOM 531 N N . SER A 1 70 ? 12.367 4.133 1.163 1 92.44 70 SER A N 1
ATOM 532 C CA . SER A 1 70 ? 12.781 5.117 2.16 1 92.44 70 SER A CA 1
ATOM 533 C C . SER A 1 70 ? 12.258 6.504 1.814 1 92.44 70 SER A C 1
ATOM 535 O O . SER A 1 70 ? 12.406 7.445 2.6 1 92.44 70 SER A O 1
ATOM 537 N N . GLY A 1 71 ? 11.719 6.691 0.719 1 87.31 71 GLY A N 1
ATOM 538 C CA . GLY A 1 71 ? 11.195 7.957 0.222 1 87.31 71 GLY A CA 1
ATOM 539 C C . GLY A 1 71 ? 10.766 7.891 -1.231 1 87.31 71 GLY A C 1
ATOM 540 O O . GLY A 1 71 ? 10.57 6.805 -1.781 1 87.31 71 GLY A O 1
ATOM 541 N N . VAL A 1 72 ? 10.539 9 -1.8 1 88.81 72 VAL A N 1
ATOM 542 C CA . VAL A 1 72 ? 10.117 9.062 -3.195 1 88.81 72 VAL A CA 1
ATOM 543 C C . VAL A 1 72 ? 11.273 8.656 -4.105 1 88.81 72 VAL A C 1
ATOM 545 O O . VAL A 1 72 ? 12.297 9.336 -4.156 1 88.81 72 VAL A O 1
ATOM 548 N N . GLY A 1 73 ? 11.078 7.555 -4.684 1 89.75 73 GLY A N 1
ATOM 549 C CA . GLY A 1 73 ? 12.07 7.086 -5.633 1 89.75 73 GLY A CA 1
ATOM 550 C C . GLY A 1 73 ? 13.328 6.551 -4.973 1 89.75 73 GLY A C 1
ATOM 551 O O . GLY A 1 73 ? 14.383 6.473 -5.602 1 89.75 73 GLY A O 1
ATOM 552 N N . GLN A 1 74 ? 13.273 6.359 -3.748 1 93.31 74 GLN A N 1
ATOM 553 C CA . GLN A 1 74 ? 14.414 5.855 -2.996 1 93.31 74 GLN A CA 1
ATOM 554 C C . GLN A 1 74 ? 14.195 4.406 -2.57 1 93.31 74 GLN A C 1
ATOM 556 O O . GLN A 1 74 ? 13.453 4.137 -1.626 1 93.31 74 GLN A O 1
ATOM 561 N N . TYR A 1 75 ? 14.883 3.568 -3.252 1 96.94 75 TYR A N 1
ATOM 562 C CA . TYR A 1 75 ? 14.711 2.137 -3.029 1 96.94 75 TYR A CA 1
ATOM 563 C C . TYR A 1 75 ? 16.031 1.482 -2.643 1 96.94 75 TYR A C 1
ATOM 565 O O . TYR A 1 75 ? 17.094 1.827 -3.186 1 96.94 75 TYR A O 1
ATOM 573 N N . SER A 1 76 ? 15.969 0.585 -1.73 1 97.31 76 SER A N 1
ATOM 574 C CA . SER A 1 76 ? 17.078 -0.282 -1.366 1 97.31 76 SER A CA 1
ATOM 575 C C . SER A 1 76 ? 16.688 -1.753 -1.435 1 97.31 76 SER A C 1
ATOM 577 O O . SER A 1 76 ? 15.539 -2.107 -1.141 1 97.31 76 SER A O 1
ATOM 579 N N . VAL A 1 77 ? 17.594 -2.551 -1.867 1 97.44 77 VAL A N 1
ATOM 580 C CA . VAL A 1 77 ? 17.375 -3.996 -1.881 1 97.44 77 VAL A CA 1
ATOM 581 C C . VAL A 1 77 ? 18.266 -4.656 -0.827 1 97.44 77 VAL A C 1
ATOM 583 O O . VAL A 1 77 ? 19.484 -4.434 -0.798 1 97.44 77 VAL A O 1
ATOM 586 N N . VAL A 1 78 ? 17.625 -5.387 0.043 1 95.94 78 VAL A N 1
ATOM 587 C CA . VAL A 1 78 ? 18.344 -6.035 1.138 1 95.94 78 VAL A CA 1
ATOM 588 C C . VAL A 1 78 ? 18.109 -7.543 1.076 1 95.94 78 VAL A C 1
ATOM 590 O O . VAL A 1 78 ? 16.969 -8.008 1.013 1 95.94 78 VAL A O 1
ATOM 593 N N . VAL A 1 79 ? 19.203 -8.281 1.048 1 93.88 79 VAL A N 1
ATOM 594 C CA . VAL A 1 79 ? 19.172 -9.734 1.135 1 93.88 79 VAL A CA 1
ATOM 595 C C . VAL A 1 79 ? 20.172 -10.203 2.191 1 93.88 79 VAL A C 1
ATOM 597 O O . VAL A 1 79 ? 21.391 -10.078 2.01 1 93.88 79 VAL A O 1
ATOM 600 N N . GLU A 1 80 ? 19.594 -10.68 3.252 1 88.88 80 GLU A N 1
ATOM 601 C CA . GLU A 1 80 ? 20.453 -11.062 4.375 1 88.88 80 GLU A CA 1
ATOM 602 C C . GLU A 1 80 ? 21.375 -9.922 4.785 1 88.88 80 GLU A C 1
ATOM 604 O O . GLU A 1 80 ? 20.906 -8.875 5.23 1 88.88 80 GLU A O 1
ATOM 609 N N . LYS A 1 81 ? 22.75 -10.086 4.461 1 90.19 81 LYS A N 1
ATOM 610 C CA . LYS A 1 81 ? 23.719 -9.078 4.891 1 90.19 81 LYS A CA 1
ATOM 611 C C . LYS A 1 81 ? 24.109 -8.172 3.732 1 90.19 81 LYS A C 1
ATOM 613 O O . LYS A 1 81 ? 24.891 -7.234 3.914 1 90.19 81 LYS A O 1
ATOM 618 N N . ASP A 1 82 ? 23.484 -8.422 2.631 1 93.06 82 ASP A N 1
ATOM 619 C CA . ASP A 1 82 ? 23.812 -7.625 1.452 1 93.06 82 ASP A CA 1
ATOM 620 C C . ASP A 1 82 ? 22.766 -6.52 1.24 1 93.06 82 ASP A C 1
ATOM 622 O O . ASP A 1 82 ? 21.578 -6.789 1.184 1 93.06 82 ASP A O 1
ATOM 626 N N . ARG A 1 83 ? 23.25 -5.293 1.193 1 95.12 83 ARG A N 1
ATOM 627 C CA . ARG A 1 83 ? 22.375 -4.137 1.015 1 95.12 83 ARG A CA 1
ATOM 628 C C . ARG A 1 83 ? 22.844 -3.279 -0.157 1 95.12 83 ARG A C 1
ATOM 630 O O . ARG A 1 83 ? 24.016 -2.916 -0.241 1 95.12 83 ARG A O 1
ATOM 637 N N . MET A 1 84 ? 21.969 -3.062 -1.095 1 95.88 84 MET A N 1
ATOM 638 C CA . MET A 1 84 ? 22.172 -2.119 -2.191 1 95.88 84 MET A CA 1
ATOM 639 C C . MET A 1 84 ? 21.266 -0.9 -2.029 1 95.88 84 MET A C 1
ATOM 641 O O . MET A 1 84 ? 20.047 -1.005 -2.156 1 95.88 84 MET A O 1
ATOM 645 N N . ASP A 1 85 ? 21.859 0.237 -1.842 1 94.62 85 ASP A N 1
ATOM 646 C CA . ASP A 1 85 ? 21.094 1.428 -1.501 1 94.62 85 ASP A CA 1
ATOM 647 C C . ASP A 1 85 ? 20.906 2.324 -2.723 1 94.62 85 ASP A C 1
ATOM 649 O O . ASP A 1 85 ? 21.703 2.297 -3.654 1 94.62 85 ASP A O 1
ATOM 653 N N . GLN A 1 86 ? 19.75 3.049 -2.621 1 92.38 86 GLN A N 1
ATOM 654 C CA . GLN A 1 86 ? 19.469 4.129 -3.562 1 92.38 86 GLN A CA 1
ATOM 655 C C . GLN A 1 86 ? 19.516 3.627 -5.004 1 92.38 86 GLN A C 1
ATOM 657 O O . GLN A 1 86 ? 20.188 4.219 -5.852 1 92.38 86 GLN A O 1
ATOM 662 N N . LEU A 1 87 ? 18.844 2.537 -5.223 1 94.94 87 LEU A N 1
ATOM 663 C CA . LEU A 1 87 ? 18.781 1.965 -6.562 1 94.94 87 LEU A CA 1
ATOM 664 C C . LEU A 1 87 ? 17.703 2.631 -7.391 1 94.94 87 LEU A C 1
ATOM 666 O O . LEU A 1 87 ? 16.609 2.908 -6.879 1 94.94 87 LEU A O 1
ATOM 670 N N . PRO A 1 88 ? 18.094 2.961 -8.641 1 93.69 88 PRO A N 1
ATOM 671 C CA . PRO A 1 88 ? 17 3.357 -9.547 1 93.69 88 PRO A CA 1
ATOM 672 C C . PRO A 1 88 ? 16 2.229 -9.797 1 93.69 88 PRO A C 1
ATOM 674 O O . PRO A 1 88 ? 16.328 1.058 -9.578 1 93.69 88 PRO A O 1
ATOM 677 N N . SER A 1 89 ? 14.836 2.586 -10.258 1 95.44 89 SER A N 1
ATOM 678 C CA . SER A 1 89 ? 13.742 1.647 -10.477 1 95.44 89 SER A CA 1
ATOM 679 C C . SER A 1 89 ? 14.164 0.504 -11.391 1 95.44 89 SER A C 1
ATOM 681 O O . SER A 1 89 ? 13.828 -0.656 -11.141 1 95.44 89 SER A O 1
ATOM 683 N N . GLU A 1 90 ? 14.922 0.832 -12.383 1 95.75 90 GLU A N 1
ATOM 684 C CA . GLU A 1 90 ? 15.328 -0.163 -13.367 1 95.75 90 GLU A CA 1
ATOM 685 C C . GLU A 1 90 ? 16.25 -1.213 -12.742 1 95.75 90 GLU A C 1
ATOM 687 O O . GLU A 1 90 ? 16.172 -2.393 -13.094 1 95.75 90 GLU A O 1
ATOM 692 N N . GLN A 1 91 ? 17.031 -0.765 -11.875 1 96.44 91 GLN A N 1
ATOM 693 C CA . GLN A 1 91 ? 17.969 -1.69 -11.234 1 96.44 91 GLN A CA 1
ATOM 694 C C . GLN A 1 91 ? 17.25 -2.59 -10.234 1 96.44 91 GLN A C 1
ATOM 696 O O . GLN A 1 91 ? 17.625 -3.75 -10.055 1 96.44 91 GLN A O 1
ATOM 701 N N . VAL A 1 92 ? 16.281 -2.047 -9.562 1 97.62 92 VAL A N 1
ATOM 702 C CA . VAL A 1 92 ? 15.477 -2.857 -8.656 1 97.62 92 VAL A CA 1
ATOM 703 C C . VAL A 1 92 ? 14.82 -3.996 -9.438 1 97.62 92 VAL A C 1
ATOM 705 O O . VAL A 1 92 ? 14.852 -5.152 -9.008 1 97.62 92 VAL A O 1
ATOM 708 N N . VAL A 1 93 ? 14.258 -3.686 -10.594 1 97.94 93 VAL A N 1
ATOM 709 C CA . VAL A 1 93 ? 13.594 -4.668 -11.438 1 97.94 93 VAL A CA 1
ATOM 710 C C . VAL A 1 93 ? 14.594 -5.727 -11.891 1 97.94 93 VAL A C 1
ATOM 712 O O . VAL A 1 93 ? 14.312 -6.926 -11.828 1 97.94 93 VAL A O 1
ATOM 715 N N . ALA A 1 94 ? 15.773 -5.273 -12.281 1 97.69 94 ALA A N 1
ATOM 716 C CA . ALA A 1 94 ? 16.797 -6.191 -12.758 1 97.69 94 ALA A CA 1
ATOM 717 C C . ALA A 1 94 ? 17.234 -7.148 -11.648 1 97.69 94 ALA A C 1
ATOM 719 O O . ALA A 1 94 ? 17.406 -8.352 -11.891 1 97.69 94 ALA A O 1
ATOM 720 N N . GLU A 1 95 ? 17.391 -6.559 -10.5 1 96.88 95 GLU A N 1
ATOM 721 C CA . GLU A 1 95 ? 17.812 -7.379 -9.367 1 96.88 95 GLU A CA 1
ATOM 722 C C . GLU A 1 95 ? 16.734 -8.391 -8.992 1 96.88 95 GLU A C 1
ATOM 724 O O . GLU A 1 95 ? 17.047 -9.555 -8.703 1 96.88 95 GLU A O 1
ATOM 729 N N . ALA A 1 96 ? 15.516 -7.988 -9 1 97.38 96 ALA A N 1
ATOM 730 C CA . ALA A 1 96 ? 14.406 -8.883 -8.695 1 97.38 96 ALA A CA 1
ATOM 731 C C . ALA A 1 96 ? 14.32 -10.016 -9.719 1 97.38 96 ALA A C 1
ATOM 733 O O . ALA A 1 96 ? 14.109 -11.172 -9.352 1 97.38 96 ALA A O 1
ATOM 734 N N . GLN A 1 97 ? 14.523 -9.672 -10.953 1 97.44 97 GLN A N 1
ATOM 735 C CA . GLN A 1 97 ? 14.484 -10.672 -12.016 1 97.44 97 GLN A CA 1
ATOM 736 C C . GLN A 1 97 ? 15.594 -11.703 -11.852 1 97.44 97 GLN A C 1
ATOM 738 O O . GLN A 1 97 ? 15.367 -12.898 -12.016 1 97.44 97 GLN A O 1
ATOM 743 N N . ARG A 1 98 ? 16.688 -11.164 -11.586 1 96.5 98 ARG A N 1
ATOM 744 C CA . ARG A 1 98 ? 17.844 -12.039 -11.406 1 96.5 98 ARG A CA 1
ATOM 745 C C . ARG A 1 98 ? 17.609 -13.039 -10.281 1 96.5 98 ARG A C 1
ATOM 747 O O . ARG A 1 98 ? 17.859 -14.234 -10.438 1 96.5 98 ARG A O 1
ATOM 754 N N . ARG A 1 99 ? 17.078 -12.562 -9.172 1 94.5 99 ARG A N 1
ATOM 755 C CA . ARG A 1 99 ? 16.828 -13.414 -8.016 1 94.5 99 ARG A CA 1
ATOM 756 C C . ARG A 1 99 ? 15.719 -14.422 -8.312 1 94.5 99 ARG A C 1
ATOM 758 O O . ARG A 1 99 ? 15.805 -15.586 -7.914 1 94.5 99 ARG A O 1
ATOM 765 N N . LEU A 1 100 ? 14.805 -13.992 -8.961 1 94.31 100 LEU A N 1
ATOM 766 C CA . LEU A 1 100 ? 13.68 -14.852 -9.305 1 94.31 100 LEU A CA 1
ATOM 767 C C . LEU A 1 100 ? 14.109 -15.945 -10.273 1 94.31 100 LEU A C 1
ATOM 769 O O . LEU A 1 100 ? 13.641 -17.094 -10.18 1 94.31 100 LEU A O 1
ATOM 773 N N . GLN A 1 101 ? 14.93 -15.578 -11.227 1 95.19 101 GLN A N 1
ATOM 774 C CA . GLN A 1 101 ? 15.453 -16.547 -12.18 1 95.19 101 GLN A CA 1
ATOM 775 C C . GLN A 1 101 ? 16.297 -17.609 -11.477 1 95.19 101 GLN A C 1
ATOM 777 O O . GLN A 1 101 ? 16.266 -18.781 -11.859 1 95.19 101 GLN A O 1
ATOM 782 N N . ALA A 1 102 ? 16.969 -17.188 -10.492 1 93.81 102 ALA A N 1
ATOM 783 C CA . ALA A 1 102 ? 17.812 -18.109 -9.734 1 93.81 102 ALA A CA 1
ATOM 784 C C . ALA A 1 102 ? 16.953 -19.047 -8.891 1 93.81 102 ALA A C 1
ATOM 786 O O . ALA A 1 102 ? 17.281 -20.234 -8.742 1 93.81 102 ALA A O 1
ATOM 787 N N . ASN A 1 103 ? 15.953 -18.484 -8.359 1 93.38 103 ASN A N 1
ATOM 788 C CA . ASN A 1 103 ? 15.031 -19.25 -7.527 1 93.38 103 ASN A CA 1
ATOM 789 C C . ASN A 1 103 ? 13.602 -18.734 -7.668 1 93.38 103 ASN A C 1
ATOM 791 O O . ASN A 1 103 ? 13.242 -17.703 -7.09 1 93.38 103 ASN A O 1
ATOM 795 N N . PRO A 1 104 ? 12.797 -19.453 -8.297 1 93 104 PRO A N 1
ATOM 796 C CA . PRO A 1 104 ? 11.422 -19 -8.539 1 93 104 PRO A CA 1
ATOM 797 C C . PRO A 1 104 ? 10.594 -18.922 -7.266 1 93 104 PRO A C 1
ATOM 799 O O . PRO A 1 104 ? 9.508 -18.344 -7.266 1 93 104 PRO A O 1
ATOM 802 N N . LYS A 1 105 ? 11.102 -19.453 -6.18 1 90.94 105 LYS A N 1
ATOM 803 C CA . LYS A 1 105 ? 10.344 -19.453 -4.93 1 90.94 105 LYS A CA 1
ATOM 804 C C . LYS A 1 105 ? 10.812 -18.328 -4.012 1 90.94 105 LYS A C 1
ATOM 806 O O . LYS A 1 105 ? 10.391 -18.25 -2.854 1 90.94 105 LYS A O 1
ATOM 811 N N . THR A 1 106 ? 11.602 -17.484 -4.543 1 93.5 106 THR A N 1
ATOM 812 C CA . THR A 1 106 ? 12.125 -16.375 -3.746 1 93.5 106 THR A CA 1
ATOM 813 C C . THR A 1 106 ? 10.984 -15.539 -3.184 1 93.5 106 THR A C 1
ATOM 815 O O . THR A 1 106 ? 10.031 -15.211 -3.898 1 93.5 106 THR A O 1
ATOM 818 N N . VAL A 1 107 ? 11.117 -15.258 -1.925 1 93.56 107 VAL A N 1
ATOM 819 C CA . VAL A 1 107 ? 10.125 -14.438 -1.248 1 93.56 107 VAL A CA 1
ATOM 820 C C . VAL A 1 107 ? 10.531 -12.969 -1.314 1 93.56 107 VAL A C 1
ATOM 822 O O . VAL A 1 107 ? 11.68 -12.625 -1.014 1 93.56 107 VAL A O 1
ATOM 825 N N . PHE A 1 108 ? 9.586 -12.148 -1.763 1 96.31 108 PHE A N 1
ATOM 826 C CA . PHE A 1 108 ? 9.828 -10.711 -1.826 1 96.31 108 PHE A CA 1
ATOM 827 C C . PHE A 1 108 ? 8.984 -9.977 -0.791 1 96.31 108 PHE A C 1
ATOM 829 O O . PHE A 1 108 ? 7.816 -10.312 -0.579 1 96.31 108 PHE A O 1
ATOM 836 N N . LEU A 1 109 ? 9.609 -8.977 -0.13 1 96.25 109 LEU A N 1
ATOM 837 C CA . LEU A 1 109 ? 8.945 -8.102 0.826 1 96.25 109 LEU A CA 1
ATOM 838 C C . LEU A 1 109 ? 9.148 -6.637 0.455 1 96.25 109 LEU A C 1
ATOM 840 O O . LEU A 1 109 ? 10.211 -6.262 -0.043 1 96.25 109 LEU A O 1
ATOM 844 N N . ILE A 1 110 ? 8.109 -5.863 0.616 1 96.94 110 ILE A N 1
ATOM 845 C CA . ILE A 1 110 ? 8.242 -4.41 0.542 1 96.94 110 ILE A CA 1
ATOM 846 C C . ILE A 1 110 ? 8.211 -3.816 1.948 1 96.94 110 ILE A C 1
ATOM 848 O O . ILE A 1 110 ? 7.191 -3.9 2.639 1 96.94 110 ILE A O 1
ATOM 852 N N . GLY A 1 111 ? 9.352 -3.295 2.365 1 95.88 111 GLY A N 1
ATOM 853 C CA . GLY A 1 111 ? 9.477 -2.627 3.652 1 95.88 111 GLY A CA 1
ATOM 854 C C . GLY A 1 111 ? 9.594 -1.119 3.531 1 95.88 111 GLY A C 1
ATOM 855 O O . GLY A 1 111 ? 10.211 -0.611 2.594 1 95.88 111 GLY A O 1
ATOM 856 N N . GLY A 1 112 ? 8.953 -0.443 4.504 1 94.75 112 GLY A N 1
ATOM 857 C CA . GLY A 1 112 ? 9.031 1.007 4.586 1 94.75 112 GLY A CA 1
ATOM 858 C C . GLY A 1 112 ? 8.523 1.556 5.906 1 94.75 112 GLY A C 1
ATOM 859 O O . GLY A 1 112 ? 7.863 0.844 6.668 1 94.75 112 GLY A O 1
ATOM 860 N N . ALA A 1 113 ? 8.898 2.824 6.113 1 93.06 113 ALA A N 1
ATOM 861 C CA . ALA A 1 113 ? 8.352 3.496 7.285 1 93.06 113 ALA A CA 1
ATOM 862 C C . ALA A 1 113 ? 6.832 3.611 7.191 1 93.06 113 ALA A C 1
ATOM 864 O O . ALA A 1 113 ? 6.266 3.521 6.098 1 93.06 113 ALA A O 1
ATOM 865 N N . LYS A 1 114 ? 6.246 3.875 8.273 1 92.75 114 LYS A N 1
ATOM 866 C CA . LYS A 1 114 ? 4.793 3.971 8.359 1 92.75 114 LYS A CA 1
ATOM 867 C C . LYS A 1 114 ? 4.262 5.09 7.473 1 92.75 114 LYS A C 1
ATOM 869 O O . LYS A 1 114 ? 3.139 5.008 6.965 1 92.75 114 LYS A O 1
ATOM 874 N N . ASP A 1 115 ? 5.102 6.082 7.238 1 91.75 115 ASP A N 1
ATOM 875 C CA . ASP A 1 115 ? 4.617 7.297 6.594 1 91.75 115 ASP A CA 1
ATOM 876 C C . ASP A 1 115 ? 5.074 7.367 5.141 1 91.75 115 ASP A C 1
ATOM 878 O O . ASP A 1 115 ? 4.914 8.398 4.484 1 91.75 115 ASP A O 1
ATOM 882 N N . VAL A 1 116 ? 5.668 6.27 4.664 1 93.94 116 VAL A N 1
ATOM 883 C CA . VAL A 1 116 ? 6.023 6.238 3.25 1 93.94 116 VAL A CA 1
ATOM 884 C C . VAL A 1 116 ? 4.781 6.5 2.4 1 93.94 116 VAL A C 1
ATOM 886 O O . VAL A 1 116 ? 3.715 5.945 2.662 1 93.94 116 VAL A O 1
ATOM 889 N N . PRO A 1 117 ? 4.902 7.328 1.399 1 93.56 117 PRO A N 1
ATOM 890 C CA . PRO A 1 117 ? 3.738 7.684 0.583 1 93.56 117 PRO A CA 1
ATOM 891 C C . PRO A 1 117 ? 3.158 6.488 -0.169 1 93.56 117 PRO A C 1
ATOM 893 O O . PRO A 1 117 ? 3.908 5.656 -0.687 1 93.56 117 PRO A O 1
ATOM 896 N N . TYR A 1 118 ? 1.837 6.445 -0.297 1 95.38 118 TYR A N 1
ATOM 897 C CA . TYR A 1 118 ? 1.045 5.418 -0.964 1 95.38 118 TYR A CA 1
ATOM 898 C C . TYR A 1 118 ? 1.53 5.199 -2.393 1 95.38 118 TYR A C 1
ATOM 900 O O . TYR A 1 118 ? 1.719 4.059 -2.82 1 95.38 118 TYR A O 1
ATOM 908 N N . GLU A 1 119 ? 1.856 6.246 -3.088 1 94.44 119 GLU A N 1
ATOM 909 C CA . GLU A 1 119 ? 2.283 6.16 -4.48 1 94.44 119 GLU A CA 1
ATOM 910 C C . GLU A 1 119 ? 3.564 5.344 -4.617 1 94.44 119 GLU A C 1
ATOM 912 O O . GLU A 1 119 ? 3.738 4.605 -5.59 1 94.44 119 GLU A O 1
ATOM 917 N N . GLU A 1 120 ? 4.398 5.496 -3.658 1 95 120 GLU A N 1
ATOM 918 C CA . GLU A 1 120 ? 5.68 4.805 -3.736 1 95 120 GLU A CA 1
ATOM 919 C C . GLU A 1 120 ? 5.512 3.303 -3.525 1 95 120 GLU A C 1
ATOM 921 O O . GLU A 1 120 ? 6.277 2.504 -4.07 1 95 120 GLU A O 1
ATOM 926 N N . ILE A 1 121 ? 4.547 2.918 -2.789 1 95.88 121 ILE A N 1
ATOM 927 C CA . ILE A 1 121 ? 4.246 1.506 -2.584 1 95.88 121 ILE A CA 1
ATOM 928 C C . ILE A 1 121 ? 3.686 0.905 -3.871 1 95.88 121 ILE A C 1
ATOM 930 O O . ILE A 1 121 ? 4.086 -0.189 -4.277 1 95.88 121 ILE A O 1
ATOM 934 N N . ILE A 1 122 ? 2.803 1.591 -4.555 1 95.88 122 ILE A N 1
ATOM 935 C CA . ILE A 1 122 ? 2.244 1.137 -5.824 1 95.88 122 ILE A CA 1
ATOM 936 C C . ILE A 1 122 ? 3.361 0.976 -6.852 1 95.88 122 ILE A C 1
ATOM 938 O O . ILE A 1 122 ? 3.41 -0.021 -7.578 1 95.88 122 ILE A O 1
ATOM 942 N N . LYS A 1 123 ? 4.254 1.927 -6.859 1 95.25 123 LYS A N 1
ATOM 943 C CA . LYS A 1 123 ? 5.371 1.851 -7.793 1 95.25 123 LYS A CA 1
ATOM 944 C C . LYS A 1 123 ? 6.23 0.617 -7.523 1 95.25 123 LYS A C 1
ATOM 946 O O . LYS A 1 123 ? 6.625 -0.086 -8.453 1 95.25 123 LYS A O 1
ATOM 951 N N . ALA A 1 124 ? 6.523 0.412 -6.223 1 97.44 124 ALA A N 1
ATOM 952 C CA . ALA A 1 124 ? 7.32 -0.755 -5.852 1 97.44 124 ALA A CA 1
ATOM 953 C C . ALA A 1 124 ? 6.625 -2.049 -6.27 1 97.44 124 ALA A C 1
ATOM 955 O O . ALA A 1 124 ? 7.266 -2.961 -6.797 1 97.44 124 ALA A O 1
ATOM 956 N N . LEU A 1 125 ? 5.305 -2.148 -6.062 1 97.06 125 LEU A N 1
ATOM 957 C CA . LEU A 1 125 ? 4.531 -3.316 -6.473 1 97.06 125 LEU A CA 1
ATOM 958 C C . LEU A 1 125 ? 4.582 -3.502 -7.984 1 97.06 125 LEU A C 1
ATOM 960 O O . LEU A 1 125 ? 4.75 -4.621 -8.469 1 97.06 125 LEU A O 1
ATOM 964 N N . ASN A 1 126 ? 4.457 -2.445 -8.703 1 95.94 126 ASN A N 1
ATOM 965 C CA . ASN A 1 126 ? 4.496 -2.504 -10.164 1 95.94 126 ASN A CA 1
ATOM 966 C C . ASN A 1 126 ? 5.863 -2.961 -10.664 1 95.94 126 ASN A C 1
ATOM 968 O O . ASN A 1 126 ? 5.949 -3.713 -11.641 1 95.94 126 ASN A O 1
ATOM 972 N N . MET A 1 127 ? 6.895 -2.477 -10 1 96.44 127 MET A N 1
ATOM 973 C CA . MET A 1 127 ? 8.242 -2.9 -10.367 1 96.44 127 MET A CA 1
ATOM 974 C C . MET A 1 127 ? 8.406 -4.406 -10.195 1 96.44 127 MET A C 1
ATOM 976 O O . MET A 1 127 ? 8.891 -5.094 -11.094 1 96.44 127 MET A O 1
ATOM 980 N N . LEU A 1 128 ? 7.977 -4.914 -9.062 1 97.19 128 LEU A N 1
ATOM 981 C CA . LEU A 1 128 ? 8.117 -6.34 -8.781 1 97.19 128 LEU A CA 1
ATOM 982 C C . LEU A 1 128 ? 7.227 -7.164 -9.703 1 97.19 128 LEU A C 1
ATOM 984 O O . LEU A 1 128 ? 7.637 -8.227 -10.18 1 97.19 128 LEU A O 1
ATOM 988 N N . HIS A 1 129 ? 6.062 -6.668 -9.93 1 96.06 129 HIS A N 1
ATOM 989 C CA . HIS A 1 129 ? 5.16 -7.324 -10.875 1 96.06 129 HIS A CA 1
ATOM 990 C C . HIS A 1 129 ? 5.797 -7.445 -12.25 1 96.06 129 HIS A C 1
ATOM 992 O O . HIS A 1 129 ? 5.77 -8.516 -12.859 1 96.06 129 HIS A O 1
ATOM 998 N N . SER A 1 130 ? 6.34 -6.328 -12.703 1 95.12 130 SER A N 1
ATOM 999 C CA . SER A 1 130 ? 6.965 -6.309 -14.023 1 95.12 130 SER A CA 1
ATOM 1000 C C . SER A 1 130 ? 8.156 -7.254 -14.086 1 95.12 130 SER A C 1
ATOM 1002 O O . SER A 1 130 ? 8.523 -7.723 -15.164 1 95.12 130 SER A O 1
ATOM 1004 N N . ALA A 1 131 ? 8.766 -7.508 -12.945 1 96.12 131 ALA A N 1
ATOM 1005 C CA . ALA A 1 131 ? 9.914 -8.406 -12.859 1 96.12 131 ALA A CA 1
ATOM 1006 C C . ALA A 1 131 ? 9.477 -9.86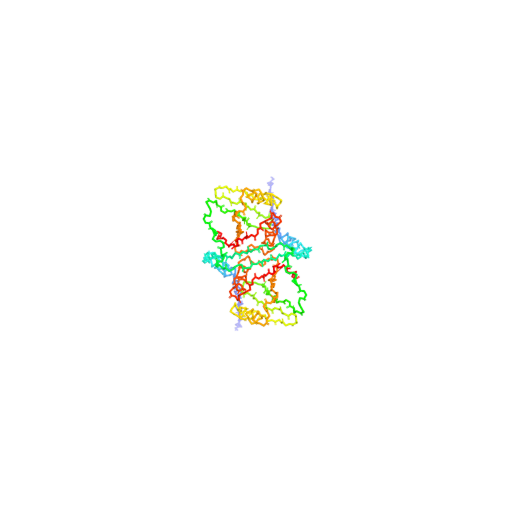7 -12.859 1 96.12 131 ALA A C 1
ATOM 1008 O O . ALA A 1 131 ? 10.305 -10.773 -12.922 1 96.12 131 ALA A O 1
ATOM 1009 N N . GLY A 1 132 ? 8.133 -10.102 -12.727 1 95.81 132 GLY A N 1
ATOM 1010 C CA . GLY A 1 132 ? 7.605 -11.453 -12.758 1 95.81 132 GLY A CA 1
ATOM 1011 C C . GLY A 1 132 ? 7.281 -12.008 -11.383 1 95.81 132 GLY A C 1
ATOM 1012 O O . GLY A 1 132 ? 6.945 -13.188 -11.242 1 95.81 132 GLY A O 1
ATOM 1013 N N . VAL A 1 133 ? 7.375 -11.125 -10.352 1 95.06 133 VAL A N 1
ATOM 1014 C CA . VAL A 1 133 ? 7.07 -11.555 -8.992 1 95.06 133 VAL A CA 1
ATOM 1015 C C . VAL A 1 133 ? 5.566 -11.773 -8.844 1 95.06 133 VAL A C 1
ATOM 1017 O O . VAL A 1 133 ? 4.762 -10.938 -9.266 1 95.06 133 VAL A O 1
ATOM 1020 N N . LYS A 1 134 ? 5.238 -12.836 -8.195 1 93 134 LYS A N 1
ATOM 1021 C CA . LYS A 1 134 ? 3.824 -13.195 -8.109 1 93 134 LYS A CA 1
ATOM 1022 C C . LYS A 1 134 ? 3.27 -12.914 -6.719 1 93 134 LYS A C 1
ATOM 1024 O O . LYS A 1 134 ? 2.059 -12.773 -6.543 1 93 134 LYS A O 1
ATOM 1029 N N . SER A 1 135 ? 4.129 -12.938 -5.746 1 93.56 135 SER A N 1
ATOM 1030 C CA . SER A 1 135 ? 3.711 -12.719 -4.363 1 93.56 135 SER A CA 1
ATOM 1031 C C . SER A 1 135 ? 4.672 -11.789 -3.635 1 93.56 135 SER A C 1
ATOM 1033 O O . SER A 1 135 ? 5.891 -11.891 -3.807 1 93.56 135 SER A O 1
ATOM 1035 N N . VAL A 1 136 ? 4.043 -10.875 -2.895 1 95.56 136 VAL A N 1
ATOM 1036 C CA . VAL A 1 136 ? 4.844 -9.898 -2.17 1 95.56 136 VAL A CA 1
ATOM 1037 C C . VAL A 1 136 ? 4.297 -9.727 -0.753 1 95.56 136 VAL A C 1
ATOM 1039 O O . VAL A 1 136 ? 3.084 -9.656 -0.554 1 95.56 136 VAL A O 1
ATOM 1042 N N . GLY A 1 137 ? 5.176 -9.758 0.242 1 95.12 137 GLY A N 1
ATOM 1043 C CA . GLY A 1 137 ? 4.805 -9.32 1.579 1 95.12 137 GLY A CA 1
ATOM 1044 C C . GLY A 1 137 ? 4.973 -7.828 1.789 1 95.12 137 GLY A C 1
ATOM 1045 O O . GLY A 1 137 ? 5.992 -7.254 1.4 1 95.12 137 GLY A O 1
ATOM 1046 N N . LEU A 1 138 ? 3.959 -7.184 2.236 1 94.94 138 LEU A N 1
ATOM 1047 C CA . LEU A 1 138 ? 4.016 -5.785 2.643 1 94.94 138 LEU A CA 1
ATOM 1048 C C . LEU A 1 138 ? 4.215 -5.664 4.148 1 94.94 138 LEU A C 1
ATOM 1050 O O . LEU A 1 138 ? 3.533 -6.34 4.926 1 94.94 138 LEU A O 1
ATOM 1054 N N . MET A 1 139 ? 5.172 -4.746 4.559 1 94 139 MET A N 1
ATOM 1055 C CA . MET A 1 139 ? 5.391 -4.605 5.992 1 94 139 MET A CA 1
ATOM 1056 C C . MET A 1 139 ? 5.941 -3.221 6.328 1 94 139 MET A C 1
ATOM 1058 O O . MET A 1 139 ? 6.711 -2.652 5.551 1 94 139 MET A O 1
ATOM 1062 N N . THR A 1 140 ? 5.465 -2.719 7.43 1 93.19 140 THR A N 1
ATOM 1063 C CA . THR A 1 140 ? 6.066 -1.491 7.938 1 93.19 140 THR A CA 1
ATOM 1064 C C . THR A 1 140 ? 7.297 -1.802 8.789 1 93.19 140 THR A C 1
ATOM 1066 O O . THR A 1 140 ? 7.348 -2.836 9.453 1 93.19 140 THR A O 1
ATOM 1069 N N . GLN A 1 141 ? 8.281 -0.915 8.688 1 83.5 141 GLN A N 1
ATOM 1070 C CA . GLN A 1 141 ? 9.492 -1.009 9.492 1 83.5 141 GLN A CA 1
ATOM 1071 C C . GLN A 1 141 ? 9.656 0.216 10.391 1 83.5 141 GLN A C 1
ATOM 1073 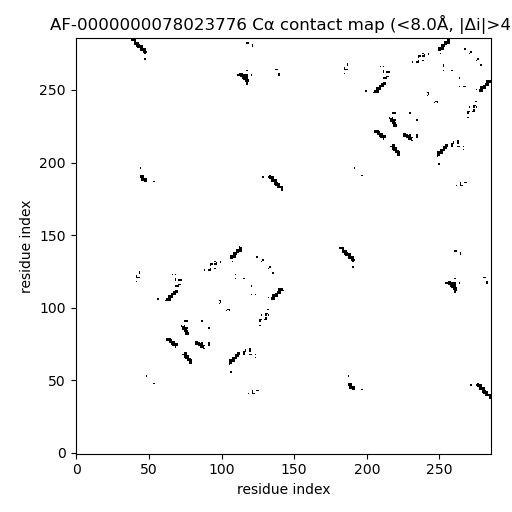O O . GLN A 1 141 ? 9.383 1.341 9.969 1 83.5 141 GLN A O 1
ATOM 1078 N N . PRO A 1 142 ? 9.961 -0.186 11.766 1 71.25 142 PRO A N 1
ATOM 1079 C CA . PRO A 1 142 ? 10.195 0.931 12.68 1 71.25 142 PRO A CA 1
ATOM 1080 C C . PRO A 1 142 ? 11.359 1.813 12.25 1 71.25 142 PRO A C 1
ATOM 1082 O O . PRO A 1 142 ? 12.297 1.333 11.602 1 71.25 142 PRO A O 1
ATOM 1085 N N . ILE A 1 143 ? 11.211 3.125 12.305 1 58.31 143 ILE A N 1
ATOM 1086 C CA . ILE A 1 143 ? 12.344 4.016 12.094 1 58.31 143 ILE A CA 1
ATOM 1087 C C . ILE A 1 143 ? 13.359 3.842 13.219 1 58.31 143 ILE A C 1
ATOM 1089 O O . ILE A 1 143 ? 12.984 3.545 14.359 1 58.31 143 ILE A O 1
ATOM 1093 N N . MET B 1 1 ? -5.328 79.312 42.281 1 38.34 1 MET B N 1
ATOM 1094 C CA . MET B 1 1 ? -4.59 78.125 42.688 1 38.34 1 MET B CA 1
ATOM 1095 C C . MET B 1 1 ? -4.75 77 41.656 1 38.34 1 MET B C 1
ATOM 1097 O O . MET B 1 1 ? -5.805 76.375 41.562 1 38.34 1 MET B O 1
ATOM 1101 N N . ALA B 1 2 ? -4.113 77.125 40.438 1 51.03 2 ALA B N 1
ATOM 1102 C CA . ALA B 1 2 ? -4.242 76.438 39.156 1 51.03 2 ALA B CA 1
ATOM 1103 C C . ALA B 1 2 ? -3.695 75 39.219 1 51.03 2 ALA B C 1
ATOM 1105 O O . ALA B 1 2 ? -2.533 74.812 39.594 1 51.03 2 ALA B O 1
ATOM 1106 N N . ARG B 1 3 ? -4.547 74 39.625 1 48.38 3 ARG B N 1
ATOM 1107 C CA . ARG B 1 3 ? -4.344 72.562 39.75 1 48.38 3 ARG B CA 1
ATOM 1108 C C . ARG B 1 3 ? -3.871 71.938 38.438 1 48.38 3 ARG B C 1
ATOM 1110 O O . ARG B 1 3 ? -4.602 71.938 37.438 1 48.38 3 ARG B O 1
ATOM 1117 N N . ARG B 1 4 ? -2.592 72.25 38.094 1 47.06 4 ARG B N 1
ATOM 1118 C CA . ARG B 1 4 ? -1.921 71.625 36.938 1 47.06 4 ARG B CA 1
ATOM 1119 C C . ARG B 1 4 ? -1.994 70.125 37 1 47.06 4 ARG B C 1
ATOM 1121 O O . ARG B 1 4 ? -1.496 69.5 37.938 1 47.06 4 ARG B O 1
ATOM 1128 N N . GLY B 1 5 ? -3.119 69.5 36.531 1 44.38 5 GLY B N 1
ATOM 1129 C CA . GLY B 1 5 ? -3.406 68.062 36.406 1 44.38 5 GLY B CA 1
ATOM 1130 C C . GLY B 1 5 ? -2.336 67.312 35.656 1 44.38 5 GLY B C 1
ATOM 1131 O O . GLY B 1 5 ? -1.938 67.688 34.562 1 44.38 5 GLY B O 1
ATOM 1132 N N . ARG B 1 6 ? -1.277 66.75 36.406 1 47.69 6 ARG B N 1
ATOM 1133 C CA . ARG B 1 6 ? -0.184 65.875 35.969 1 47.69 6 ARG B CA 1
ATOM 1134 C C . ARG B 1 6 ? -0.712 64.625 35.219 1 47.69 6 ARG B C 1
ATOM 1136 O O . ARG B 1 6 ? -1.54 63.906 35.719 1 47.69 6 ARG B O 1
ATOM 1143 N N . GLY B 1 7 ? -0.914 64.75 33.875 1 44.69 7 GLY B N 1
ATOM 1144 C CA . GLY B 1 7 ? -1.26 63.688 32.938 1 44.69 7 GLY B CA 1
ATOM 1145 C C . GLY B 1 7 ? -0.337 62.469 33.031 1 44.69 7 GLY B C 1
AT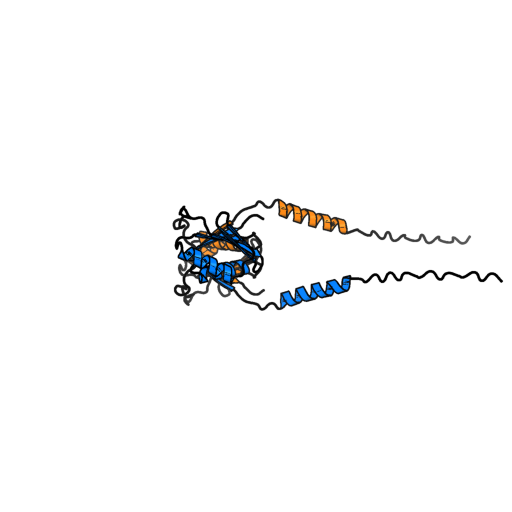OM 1146 O O . GLY B 1 7 ? 0.88 62.625 32.906 1 44.69 7 GLY B O 1
ATOM 1147 N N . ARG B 1 8 ? -0.535 61.469 33.969 1 44.25 8 ARG B N 1
ATOM 1148 C CA . ARG B 1 8 ? 0.137 60.188 34.125 1 44.25 8 ARG B CA 1
ATOM 1149 C C . ARG B 1 8 ? 0.24 59.438 32.812 1 44.25 8 ARG B C 1
ATOM 1151 O O . ARG B 1 8 ? -0.757 59.281 32.094 1 44.25 8 ARG B O 1
ATOM 1158 N N . GLY B 1 9 ? 1.338 59.531 32.094 1 43.69 9 GLY B N 1
ATOM 1159 C CA . GLY B 1 9 ? 1.765 58.75 30.938 1 43.69 9 GLY B CA 1
ATOM 1160 C C . GLY B 1 9 ? 1.559 57.25 31.141 1 43.69 9 GLY B C 1
ATOM 1161 O O . GLY B 1 9 ? 2.01 56.688 32.125 1 43.69 9 GLY B O 1
ATOM 1162 N N . ARG B 1 10 ? 0.431 56.656 30.734 1 43.03 10 ARG B N 1
ATOM 1163 C CA . ARG B 1 10 ? 0.132 55.219 30.641 1 43.03 10 ARG B CA 1
ATOM 1164 C C . ARG B 1 10 ? 1.251 54.469 29.922 1 43.03 10 ARG B C 1
ATOM 1166 O O . ARG B 1 10 ? 1.566 54.781 28.766 1 43.03 10 ARG B O 1
ATOM 1173 N N . ARG B 1 11 ? 2.281 54.031 30.594 1 44.19 11 ARG B N 1
ATOM 1174 C CA . ARG B 1 11 ? 3.256 53.062 30.109 1 44.19 11 ARG B CA 1
ATOM 1175 C C . ARG B 1 11 ? 2.564 51.875 29.422 1 44.19 11 ARG B C 1
ATOM 1177 O O . ARG B 1 11 ? 1.738 51.219 30.047 1 44.19 11 ARG B O 1
ATOM 1184 N N . GLU B 1 12 ? 2.293 51.969 28.172 1 44.84 12 GLU B N 1
ATOM 1185 C CA . GLU B 1 12 ? 1.882 50.844 27.344 1 44.84 12 GLU B CA 1
ATOM 1186 C C . GLU B 1 12 ? 2.805 49.625 27.562 1 44.84 12 GLU B C 1
ATOM 1188 O O . GLU B 1 12 ? 4.008 49.719 27.312 1 44.84 12 GLU B O 1
ATOM 1193 N N . LEU B 1 13 ? 2.629 48.875 28.641 1 44.88 13 LEU B N 1
ATOM 1194 C CA . LEU B 1 13 ? 3.264 47.594 28.812 1 44.88 13 LEU B CA 1
ATOM 1195 C C . LEU B 1 13 ? 3.162 46.781 27.516 1 44.88 13 LEU B C 1
ATOM 1197 O O . LEU B 1 13 ? 2.061 46.5 27.047 1 44.88 13 LEU B O 1
ATOM 1201 N N . LYS B 1 14 ? 4.023 47.031 26.531 1 47.41 14 LYS B N 1
ATOM 1202 C CA . LYS B 1 14 ? 4.207 46.094 25.438 1 47.41 14 LYS B CA 1
ATOM 1203 C C . LYS B 1 14 ? 4.43 44.656 25.953 1 47.41 14 LYS B C 1
ATOM 1205 O O . LYS B 1 14 ? 5.477 44.375 26.531 1 47.41 14 LYS B O 1
ATOM 1210 N N . SER B 1 15 ? 3.438 44.062 26.578 1 48.38 15 SER B N 1
ATOM 1211 C CA . SER B 1 15 ? 3.521 42.625 26.844 1 48.38 15 SER B CA 1
ATOM 1212 C C . SER B 1 15 ? 3.969 41.844 25.609 1 48.38 15 SER B C 1
ATOM 1214 O O . SER B 1 15 ? 3.203 41.719 24.656 1 48.38 15 SER B O 1
ATOM 1216 N N . GLU B 1 16 ? 5.176 41.969 25.094 1 48.03 16 GLU B N 1
ATOM 1217 C CA . GLU B 1 16 ? 5.727 41.062 24.094 1 48.03 16 GLU B CA 1
ATOM 1218 C C . GLU B 1 16 ? 5.516 39.625 24.516 1 48.03 16 GLU B C 1
ATOM 1220 O O . GLU B 1 16 ? 6.27 39.094 25.328 1 48.03 16 GLU B O 1
ATOM 1225 N N . ILE B 1 17 ? 4.266 39.125 24.547 1 49.78 17 ILE B N 1
ATOM 1226 C CA . ILE B 1 17 ? 3.986 37.719 24.719 1 49.78 17 ILE B CA 1
ATOM 1227 C C . ILE B 1 17 ? 4.91 36.906 23.812 1 49.78 17 ILE B C 1
ATOM 1229 O O . ILE B 1 17 ? 4.824 36.969 22.594 1 49.78 17 ILE B O 1
ATOM 1233 N N . ASN B 1 18 ? 6.195 36.719 24.141 1 50.69 18 ASN B N 1
ATOM 1234 C CA . ASN B 1 18 ? 7.07 35.781 23.469 1 50.69 18 ASN B CA 1
ATOM 1235 C C . ASN B 1 18 ? 6.375 34.438 23.234 1 50.69 18 ASN B C 1
ATOM 1237 O O . ASN B 1 18 ? 6.121 33.688 24.172 1 50.69 18 ASN B O 1
ATOM 1241 N N . ILE B 1 19 ? 5.43 34.469 22.328 1 54.84 19 ILE B N 1
ATOM 1242 C CA . ILE B 1 19 ? 4.707 33.312 21.812 1 54.84 19 ILE B CA 1
ATOM 1243 C C . ILE B 1 19 ? 5.691 32.188 21.484 1 54.84 19 ILE B C 1
ATOM 1245 O O . ILE B 1 19 ? 5.285 31.078 21.203 1 54.84 19 ILE B O 1
ATOM 1249 N N . VAL B 1 20 ? 7.012 32.438 21.641 1 60.72 20 VAL B N 1
ATOM 1250 C CA . VAL B 1 20 ? 8.016 31.422 21.359 1 60.72 20 VAL B CA 1
ATOM 1251 C C . VAL B 1 20 ? 7.836 30.234 22.312 1 60.72 20 VAL B C 1
ATOM 1253 O O . VAL B 1 20 ? 7.922 29.078 21.906 1 60.72 20 VAL B O 1
ATOM 1256 N N . PRO B 1 21 ? 7.32 30.594 23.5 1 60.09 21 PRO B N 1
ATOM 1257 C CA . PRO B 1 21 ? 7.336 29.453 24.422 1 60.09 21 PRO B CA 1
ATOM 1258 C C . PRO B 1 21 ? 6.23 28.438 24.141 1 60.09 21 PRO B C 1
ATOM 1260 O O . PRO B 1 21 ? 6.41 27.25 24.375 1 60.09 21 PRO B O 1
ATOM 1263 N N . LEU B 1 22 ? 5.129 29.094 23.719 1 61.56 22 LEU B N 1
ATOM 1264 C CA . LEU B 1 22 ? 4.02 28.156 23.578 1 61.56 22 LEU B CA 1
ATOM 1265 C C . LEU B 1 22 ? 4.254 27.203 22.422 1 61.56 22 LEU B C 1
ATOM 1267 O O . LEU B 1 22 ? 3.955 26.016 22.516 1 61.56 22 LEU B O 1
ATOM 1271 N N . LEU B 1 23 ? 4.684 27.719 21.391 1 63.31 23 LEU B N 1
ATOM 1272 C CA . LEU B 1 23 ? 4.926 26.906 20.219 1 63.31 23 LEU B CA 1
ATOM 1273 C C . LEU B 1 23 ? 6.008 25.859 20.484 1 63.31 23 LEU B C 1
ATOM 1275 O O . LEU B 1 23 ? 5.953 24.75 19.953 1 63.31 23 LEU B O 1
ATOM 1279 N N . ASP B 1 24 ? 6.809 26.281 21.531 1 71.94 24 ASP B N 1
ATOM 1280 C CA . ASP B 1 24 ? 7.867 25.359 21.906 1 71.94 24 ASP B CA 1
ATOM 1281 C C . ASP B 1 24 ? 7.293 24.125 22.609 1 71.94 24 ASP B C 1
ATOM 1283 O O . ASP B 1 24 ? 7.77 23 22.406 1 71.94 24 ASP B O 1
ATOM 1287 N N . VAL B 1 25 ? 6.176 24.438 23.297 1 70.25 25 VAL B N 1
ATOM 1288 C CA . VAL B 1 25 ? 5.578 23.328 24.031 1 70.25 25 VAL B CA 1
ATOM 1289 C C . VAL B 1 25 ? 4.941 22.344 23.047 1 70.25 25 VAL B C 1
ATOM 1291 O O . VAL B 1 25 ? 5.078 21.141 23.203 1 70.25 25 VAL B O 1
ATOM 1294 N N . LEU B 1 26 ? 4.238 22.859 22 1 74.38 26 LEU B N 1
ATOM 1295 C CA . LEU B 1 26 ? 3.594 22 21.016 1 74.38 26 LEU B CA 1
ATOM 1296 C C . LEU B 1 26 ? 4.633 21.219 20.219 1 74.38 26 LEU B C 1
ATOM 1298 O O . LEU B 1 26 ? 4.43 20.031 19.938 1 74.38 26 LEU B O 1
ATOM 1302 N N . LEU B 1 27 ? 5.723 21.812 19.875 1 72.62 27 LEU B N 1
ATOM 1303 C CA . LEU B 1 27 ? 6.809 21.141 19.156 1 72.62 27 LEU B CA 1
ATOM 1304 C C . LEU B 1 27 ? 7.379 20 19.984 1 72.62 27 LEU B C 1
ATOM 1306 O O . LEU B 1 27 ? 7.668 18.922 19.438 1 72.62 27 LEU B O 1
ATOM 1310 N N . VAL B 1 28 ? 7.539 20.391 21.344 1 73.06 28 VAL B N 1
ATOM 1311 C CA . VAL B 1 28 ? 8.102 19.359 22.219 1 73.06 28 VAL B CA 1
ATOM 1312 C C . VAL B 1 28 ? 7.129 18.172 22.312 1 73.06 28 VAL B C 1
ATOM 1314 O O . VAL B 1 28 ? 7.547 17.016 22.297 1 73.06 28 VAL B O 1
ATOM 1317 N N . LEU B 1 29 ? 5.824 18.328 22.406 1 68.56 29 LEU B N 1
ATOM 1318 C CA . LEU B 1 29 ? 4.82 17.266 22.5 1 68.56 29 LEU B CA 1
ATOM 1319 C C . LEU B 1 29 ? 4.812 16.422 21.234 1 68.56 29 LEU B C 1
ATOM 1321 O O . LEU B 1 29 ? 4.754 15.188 21.312 1 68.56 29 LEU B O 1
ATOM 1325 N N . LEU B 1 30 ? 4.828 17.125 20.047 1 65.38 30 LEU B N 1
ATOM 1326 C CA . LEU B 1 30 ? 4.883 16.391 18.781 1 65.38 30 LEU B CA 1
ATOM 1327 C C . LEU B 1 30 ? 6.082 15.453 18.75 1 65.38 30 LEU B C 1
ATOM 1329 O O . LEU B 1 30 ? 5.965 14.305 18.312 1 65.38 30 LEU B O 1
ATOM 1333 N N . LEU B 1 31 ? 7.066 16 19.312 1 66.19 31 LEU B N 1
ATOM 1334 C CA . LEU B 1 31 ? 8.289 15.203 19.297 1 66.19 31 LEU B CA 1
ATOM 1335 C C . LEU B 1 31 ? 8.133 13.969 20.172 1 66.19 31 LEU B C 1
ATOM 1337 O O . LEU B 1 31 ? 8.57 12.875 19.797 1 66.19 31 LEU B O 1
ATOM 1341 N N . ILE B 1 32 ? 7.676 14.141 21.438 1 67.94 32 ILE B N 1
ATOM 1342 C CA . ILE B 1 32 ? 7.527 13.016 22.344 1 67.94 32 ILE B CA 1
ATOM 1343 C C . ILE B 1 32 ? 6.52 12.016 21.781 1 67.94 32 ILE B C 1
ATOM 1345 O O . ILE B 1 32 ? 6.734 10.805 21.844 1 67.94 32 ILE B O 1
ATOM 1349 N N . PHE B 1 33 ? 5.371 12.562 21.406 1 58.69 33 PHE B N 1
ATOM 1350 C CA . PHE B 1 33 ? 4.355 11.688 20.828 1 58.69 33 PHE B CA 1
ATOM 1351 C C . PHE B 1 33 ? 4.926 10.906 19.641 1 58.69 33 PHE B C 1
ATOM 1353 O O . PHE B 1 33 ? 4.605 9.727 19.469 1 58.69 33 PHE B O 1
ATOM 1360 N N . MET B 1 34 ? 5.773 11.578 18.984 1 59.44 34 MET B N 1
ATOM 1361 C CA . MET B 1 34 ? 6.441 10.898 17.875 1 59.44 34 MET B CA 1
ATOM 1362 C C . MET B 1 34 ? 7.375 9.805 18.391 1 59.44 34 MET B C 1
ATOM 1364 O O . MET B 1 34 ? 7.52 8.758 17.766 1 59.44 34 MET B O 1
ATOM 1368 N N . ALA B 1 35 ? 7.836 10.047 19.547 1 58.38 35 ALA B N 1
ATOM 1369 C CA . ALA B 1 35 ? 8.859 9.156 20.094 1 58.38 35 ALA B CA 1
ATOM 1370 C C . ALA B 1 35 ? 8.227 7.895 20.672 1 58.38 35 ALA B C 1
ATOM 1372 O O . ALA B 1 35 ? 8.852 6.828 20.672 1 58.38 35 ALA B O 1
ATOM 1373 N N . THR B 1 36 ? 7.133 8.023 21.391 1 59.16 36 THR B N 1
ATOM 1374 C CA . THR B 1 36 ? 6.59 6.887 22.125 1 59.16 36 THR B CA 1
ATOM 1375 C C . THR B 1 36 ? 5.707 6.027 21.219 1 59.16 36 THR B C 1
ATOM 1377 O O . THR B 1 36 ? 5.062 5.086 21.688 1 59.16 36 THR B O 1
ATOM 1380 N N . ALA B 1 37 ? 5.605 6.48 20.141 1 57.91 37 ALA B N 1
ATOM 1381 C CA . ALA B 1 37 ? 4.656 5.688 19.359 1 57.91 37 ALA B CA 1
ATOM 1382 C C . ALA B 1 37 ? 5.152 4.254 19.203 1 57.91 37 ALA B C 1
ATOM 1384 O O . ALA B 1 37 ? 6.312 4.027 18.844 1 57.91 37 ALA B O 1
ATOM 1385 N N . PRO B 1 38 ? 4.477 3.428 20.016 1 60.69 38 PRO B N 1
ATOM 1386 C CA . PRO B 1 38 ? 4.887 2.027 19.875 1 60.69 38 PRO B CA 1
ATOM 1387 C C . PRO B 1 38 ? 5.145 1.629 18.422 1 60.69 38 PRO B C 1
ATOM 1389 O O . PRO B 1 38 ? 4.484 2.137 17.516 1 60.69 38 PRO B O 1
ATOM 1392 N N . ILE B 1 39 ? 6.363 1.051 18.312 1 64.88 39 ILE B N 1
ATOM 1393 C CA . ILE B 1 39 ? 6.727 0.564 16.984 1 64.88 39 ILE B CA 1
ATOM 1394 C C . ILE B 1 39 ? 5.871 -0.651 16.625 1 64.88 39 ILE B C 1
ATOM 1396 O O . ILE B 1 39 ? 6.047 -1.729 17.203 1 64.88 39 ILE B O 1
ATOM 1400 N N . ILE B 1 40 ? 4.707 -0.49 16.188 1 69.88 40 ILE B N 1
ATOM 1401 C CA . ILE B 1 40 ? 3.883 -1.592 15.711 1 69.88 40 ILE B CA 1
ATOM 1402 C C . ILE B 1 40 ? 4.16 -1.831 14.227 1 69.88 40 ILE B C 1
ATOM 1404 O O . ILE B 1 40 ? 4.137 -0.894 13.422 1 69.88 40 ILE B O 1
ATOM 1408 N N . THR B 1 41 ? 4.648 -3.047 13.945 1 80.88 41 THR B N 1
ATOM 1409 C CA . THR B 1 41 ? 4.875 -3.432 12.555 1 80.88 41 THR B CA 1
ATOM 1410 C C . THR B 1 41 ? 3.631 -4.086 11.961 1 80.88 41 THR B C 1
ATOM 1412 O O . THR B 1 41 ? 2.971 -4.891 12.625 1 80.88 41 THR B O 1
ATOM 1415 N N . GLN B 1 42 ? 3.135 -3.498 10.906 1 84.19 42 GLN B N 1
ATOM 1416 C CA . GLN B 1 42 ? 2.018 -4.059 10.148 1 84.19 42 GLN B CA 1
ATOM 1417 C C . GLN B 1 42 ? 2.5 -4.738 8.875 1 84.19 42 GLN B C 1
ATOM 1419 O O . GLN B 1 42 ? 3.447 -4.273 8.234 1 84.19 42 GLN B O 1
ATOM 1424 N N . SER B 1 43 ? 1.851 -5.949 8.648 1 88.81 43 SER B N 1
ATOM 1425 C CA . SER B 1 43 ? 2.223 -6.633 7.414 1 88.81 43 SER B CA 1
ATOM 1426 C C . SER B 1 43 ? 1.014 -7.293 6.762 1 88.81 43 SER B C 1
ATOM 1428 O O . SER B 1 43 ? -0.008 -7.516 7.414 1 88.81 43 SER B O 1
ATOM 1430 N N . VAL B 1 44 ? 1.035 -7.492 5.574 1 90.38 44 VAL B N 1
ATOM 1431 C CA . VAL B 1 44 ? 0.037 -8.227 4.801 1 90.38 44 VAL B CA 1
ATOM 1432 C C . VAL B 1 44 ? 0.699 -8.883 3.592 1 90.38 44 VAL B C 1
ATOM 1434 O O . VAL B 1 44 ? 1.654 -8.344 3.027 1 90.38 44 VAL B O 1
ATOM 1437 N N . GLU B 1 45 ? 0.284 -10.047 3.27 1 91.44 45 GLU B N 1
ATOM 1438 C CA . GLU B 1 45 ? 0.729 -10.711 2.047 1 91.44 45 GLU B CA 1
ATOM 1439 C C . GLU B 1 45 ? -0.226 -10.438 0.89 1 91.44 45 GLU B C 1
ATOM 1441 O O . GLU B 1 45 ? -1.446 -10.469 1.062 1 91.44 45 GLU B O 1
ATOM 1446 N N . VAL B 1 46 ? 0.403 -10.188 -0.316 1 93.12 46 VAL B N 1
ATOM 1447 C CA . VAL B 1 46 ? -0.414 -9.945 -1.499 1 93.12 46 VAL B CA 1
ATOM 1448 C C . VAL B 1 46 ? 0.137 -10.734 -2.682 1 93.12 46 VAL B C 1
ATOM 1450 O O . VAL B 1 46 ? 1.345 -10.969 -2.777 1 93.12 46 VAL B O 1
ATOM 1453 N N . ASP B 1 47 ? -0.724 -11.227 -3.539 1 92.75 47 ASP B N 1
ATOM 1454 C CA . ASP B 1 47 ? -0.342 -11.789 -4.828 1 92.75 47 ASP B CA 1
ATOM 1455 C C . ASP B 1 47 ? -0.55 -10.781 -5.957 1 92.75 47 ASP B C 1
ATOM 1457 O O . ASP B 1 47 ? -1.484 -9.977 -5.91 1 92.75 47 ASP B O 1
ATOM 1461 N N . LEU B 1 48 ? 0.34 -10.867 -6.902 1 92.31 48 LEU B N 1
ATOM 1462 C CA . LEU B 1 48 ? 0.272 -9.992 -8.07 1 92.31 48 LEU B CA 1
ATOM 1463 C C . LEU B 1 48 ? -0.208 -10.766 -9.297 1 92.31 48 LEU B C 1
ATOM 1465 O O . LEU B 1 48 ? 0.589 -11.406 -9.984 1 92.31 48 LEU B O 1
ATOM 1469 N N . PRO B 1 49 ? -1.417 -10.703 -9.5 1 89.12 49 PRO B N 1
ATOM 1470 C CA . PRO B 1 49 ? -1.951 -11.477 -10.625 1 89.12 49 PRO B CA 1
ATOM 1471 C C . PRO B 1 49 ? -1.546 -10.898 -11.977 1 89.12 49 PRO B C 1
ATOM 1473 O O . PRO B 1 49 ? -1.272 -9.703 -12.086 1 89.12 49 PRO B O 1
ATOM 1476 N N . ASP B 1 50 ? -1.299 -11.836 -12.961 1 80.06 50 ASP B N 1
ATOM 1477 C CA . ASP B 1 50 ? -0.997 -11.383 -14.312 1 80.06 50 ASP B CA 1
ATOM 1478 C C . ASP B 1 50 ? -2.158 -10.578 -14.891 1 80.06 50 ASP B C 1
ATOM 1480 O O . ASP B 1 50 ? -3.32 -10.828 -14.562 1 80.06 50 ASP B O 1
ATOM 1484 N N . ALA B 1 51 ? -1.757 -9.422 -15.289 1 58.66 51 ALA B N 1
ATOM 1485 C CA . ALA B 1 51 ? -2.795 -8.562 -15.852 1 58.66 51 ALA B CA 1
ATOM 1486 C C . ALA B 1 51 ? -3.799 -9.375 -16.672 1 58.66 51 ALA B C 1
ATOM 1488 O O . ALA B 1 51 ? -4.973 -9.008 -16.766 1 58.66 51 ALA B O 1
ATOM 1489 N N . THR B 1 52 ? -3.27 -10.398 -17.344 1 51 52 THR B N 1
ATOM 1490 C CA . THR B 1 52 ? -4.215 -11.141 -18.172 1 51 52 THR B CA 1
ATOM 1491 C C . THR B 1 52 ? -5.352 -11.703 -17.328 1 51 52 THR B C 1
ATOM 1493 O O . THR B 1 52 ? -6.492 -11.797 -17.797 1 51 52 THR B O 1
ATOM 1496 N N . ASP B 1 53 ? -4.941 -12.125 -16.25 1 47.69 53 ASP B N 1
ATOM 1497 C CA . ASP B 1 53 ? -6.016 -12.602 -15.391 1 47.69 53 ASP B CA 1
ATOM 1498 C C . ASP B 1 53 ? -6.73 -11.445 -14.703 1 47.69 53 ASP B C 1
ATOM 1500 O O . ASP B 1 53 ? -7.031 -11.516 -13.508 1 47.69 53 ASP B O 1
ATOM 1504 N N . SER B 1 54 ? -6.238 -10.32 -15.133 1 43.66 54 SER B N 1
ATOM 1505 C CA . SER B 1 54 ? -6.977 -9.156 -14.648 1 43.66 54 SER B CA 1
ATOM 1506 C C . SER B 1 54 ? -8.469 -9.461 -14.547 1 43.66 54 SER B C 1
ATOM 1508 O O . SER B 1 54 ? -9.141 -9.641 -15.57 1 43.66 54 SER B O 1
ATOM 1510 N N . GLN B 1 55 ? -8.719 -10.305 -13.703 1 40 55 GLN B N 1
ATOM 1511 C CA . GLN B 1 55 ? -10.172 -10.266 -13.617 1 40 55 GLN B CA 1
ATOM 1512 C C . GLN B 1 55 ? -10.711 -8.891 -14.008 1 40 55 GLN B C 1
ATOM 1514 O O . GLN B 1 55 ? -10.32 -7.879 -13.422 1 40 55 GLN B O 1
ATOM 1519 N N . THR B 1 56 ? -10.828 -8.68 -15.305 1 37.41 56 THR B N 1
ATOM 1520 C CA . THR B 1 56 ? -11.648 -7.582 -15.797 1 37.41 56 THR B CA 1
ATOM 1521 C C . THR B 1 56 ? -12.578 -7.07 -14.703 1 37.41 56 THR B C 1
ATOM 1523 O O . THR B 1 56 ? -13.156 -7.859 -13.953 1 37.41 56 THR B O 1
ATOM 1526 N N . VAL B 1 57 ? -12.125 -5.898 -13.969 1 43.25 57 VAL B N 1
ATOM 1527 C CA . VAL B 1 57 ? -13.375 -5.289 -13.531 1 43.25 57 VAL B CA 1
ATOM 1528 C C . VAL B 1 57 ? -14.508 -5.723 -14.461 1 43.25 57 VAL B C 1
ATOM 1530 O O . VAL B 1 57 ? -14.625 -5.23 -15.586 1 43.25 57 VAL B O 1
ATOM 1533 N N . SER B 1 58 ? -14.328 -7.023 -14.836 1 41.5 58 SER B N 1
ATOM 1534 C CA . SER B 1 58 ? -15.508 -7.402 -15.602 1 41.5 58 SER B CA 1
ATOM 1535 C C . SER B 1 58 ? -16.703 -6.512 -15.273 1 41.5 58 SER B C 1
ATOM 1537 O O . SER B 1 58 ? -16.875 -6.117 -14.117 1 41.5 58 SER B O 1
ATOM 1539 N N . SER B 1 59 ? -16.938 -5.77 -16.203 1 46.12 59 SER B N 1
ATOM 1540 C CA . SER B 1 59 ? -18.234 -5.098 -16.297 1 46.12 59 SER B CA 1
ATOM 1541 C C . SER B 1 59 ? -19.328 -5.895 -15.594 1 46.12 59 SER B C 1
ATOM 1543 O O . SER B 1 59 ? -20.078 -6.633 -16.234 1 46.12 59 SER B O 1
ATOM 1545 N N . ASN B 1 60 ? -18.875 -6.703 -14.617 1 54.16 60 ASN B N 1
ATOM 1546 C CA . ASN B 1 60 ? -20.156 -7.012 -13.992 1 54.16 60 ASN B CA 1
ATOM 1547 C C . ASN B 1 60 ? -20.922 -5.746 -13.625 1 54.16 60 ASN B C 1
ATOM 1549 O O . ASN B 1 60 ? -20.328 -4.691 -13.414 1 54.16 60 ASN B O 1
ATOM 1553 N N . ASP B 1 61 ? -22.125 -5.766 -13.992 1 64.69 61 ASP B N 1
ATOM 1554 C CA . ASP B 1 61 ? -23.125 -4.703 -13.945 1 64.69 61 ASP B CA 1
ATOM 1555 C C . ASP B 1 61 ? -23.094 -3.99 -12.594 1 64.69 61 ASP B C 1
ATOM 1557 O O . ASP B 1 61 ? -23.672 -2.904 -12.453 1 64.69 61 ASP B O 1
ATOM 1561 N N . GLU B 1 62 ? -22.188 -4.594 -11.633 1 80 62 GLU B N 1
ATOM 1562 C CA . GLU B 1 62 ? -22.297 -3.883 -10.359 1 80 62 GLU B CA 1
ATOM 1563 C C . GLU B 1 62 ? -21.125 -2.939 -10.141 1 80 62 GLU B C 1
ATOM 1565 O O . GLU B 1 62 ? -19.969 -3.297 -10.422 1 80 62 GLU B O 1
ATOM 1570 N N . PRO B 1 63 ? -21.297 -1.846 -9.68 1 90 63 PRO B N 1
ATOM 1571 C CA . PRO B 1 63 ? -20.266 -0.84 -9.438 1 90 63 PRO B CA 1
ATOM 1572 C C . PRO B 1 63 ? -19.25 -1.284 -8.391 1 90 63 PRO B C 1
ATOM 1574 O O . PRO B 1 63 ? -19.609 -1.972 -7.426 1 90 63 PRO B O 1
ATOM 1577 N N . PRO B 1 64 ? -18.016 -0.982 -8.555 1 94.06 64 PRO B N 1
ATOM 1578 C CA . PRO B 1 64 ? -17 -1.314 -7.551 1 94.06 64 PRO B CA 1
ATOM 1579 C C . PRO B 1 64 ? -17.219 -0.581 -6.227 1 94.06 64 PRO B C 1
ATOM 1581 O O . PRO B 1 64 ? -17.844 0.482 -6.203 1 94.06 64 PRO B O 1
ATOM 1584 N N . VAL B 1 65 ? -16.781 -1.21 -5.207 1 96.25 65 VAL B N 1
ATOM 1585 C CA . VAL B 1 65 ? -16.766 -0.591 -3.885 1 96.25 65 VAL B CA 1
ATOM 1586 C C . VAL B 1 65 ? -15.398 0.037 -3.621 1 96.25 65 VAL B C 1
ATOM 1588 O O . VAL B 1 65 ? -14.383 -0.655 -3.633 1 96.25 65 VAL B O 1
ATOM 1591 N N . ILE B 1 66 ? -15.391 1.342 -3.377 1 96.38 66 ILE B N 1
ATOM 1592 C CA . ILE B 1 66 ? -14.133 2.055 -3.176 1 96.38 66 ILE B CA 1
ATOM 1593 C C . ILE B 1 66 ? -13.977 2.412 -1.7 1 96.38 66 ILE B C 1
ATOM 1595 O O . ILE B 1 66 ? -14.82 3.1 -1.127 1 96.38 66 ILE B O 1
ATOM 1599 N N . ILE B 1 67 ? -12.898 1.852 -1.085 1 97.81 67 ILE B N 1
ATOM 1600 C CA . ILE B 1 67 ? -12.484 2.303 0.239 1 97.81 67 ILE B CA 1
ATOM 1601 C C . ILE B 1 67 ? -11.492 3.457 0.103 1 97.81 67 ILE B C 1
ATOM 1603 O O . ILE B 1 67 ? -10.344 3.252 -0.286 1 97.81 67 ILE B O 1
ATOM 1607 N N . GLU B 1 68 ? -11.953 4.613 0.423 1 96.69 68 GLU B N 1
ATOM 1608 C CA . GLU B 1 68 ? -11.094 5.793 0.368 1 96.69 68 GLU B CA 1
ATOM 1609 C C . GLU B 1 68 ? -10.383 6.02 1.701 1 96.69 68 GLU B C 1
ATOM 1611 O O . GLU B 1 68 ? -11.031 6.113 2.746 1 96.69 68 GLU B O 1
ATOM 1616 N N . VAL B 1 69 ? -9.047 6.086 1.605 1 96.81 69 VAL B N 1
ATOM 1617 C CA . VAL B 1 69 ? -8.234 6.398 2.777 1 96.81 69 VAL B CA 1
ATOM 1618 C C . VAL B 1 69 ? -7.812 7.863 2.738 1 96.81 69 VAL B C 1
ATOM 1620 O O . VAL B 1 69 ? -6.98 8.258 1.917 1 96.81 69 VAL B O 1
ATOM 1623 N N . SER B 1 70 ? -8.352 8.656 3.582 1 92.38 70 SER B N 1
ATOM 1624 C CA . SER B 1 70 ? -8.125 10.094 3.543 1 92.38 70 SER B CA 1
ATOM 1625 C C . SER B 1 70 ? -7.121 10.523 4.609 1 92.38 70 SER B C 1
ATOM 1627 O O . SER B 1 70 ? -6.723 11.688 4.66 1 92.38 70 SER B O 1
ATOM 1629 N N . GLY B 1 71 ? -6.738 9.719 5.434 1 87.38 71 GLY B N 1
ATOM 1630 C CA . GLY B 1 71 ? -5.816 9.977 6.527 1 87.38 71 GLY B CA 1
ATOM 1631 C C . GLY B 1 71 ? -5.711 8.812 7.5 1 87.38 71 GLY B C 1
ATOM 1632 O O . GLY B 1 71 ? -6.105 7.691 7.18 1 87.38 71 GLY B O 1
ATOM 1633 N N . VAL B 1 72 ? -5.117 9.039 8.594 1 88.88 72 VAL B N 1
ATOM 1634 C CA . VAL B 1 72 ? -4.949 7.996 9.602 1 88.88 72 VAL B CA 1
ATOM 1635 C C . VAL B 1 72 ? -6.305 7.648 10.219 1 88.88 72 VAL B C 1
ATOM 1637 O O . VAL B 1 72 ? -6.934 8.484 10.867 1 88.88 72 VAL B O 1
ATOM 1640 N N . GLY B 1 73 ? -6.707 6.5 9.914 1 90.12 73 GLY B N 1
ATOM 1641 C CA . GLY B 1 73 ? -7.949 6.016 10.492 1 90.12 73 GLY B CA 1
ATOM 1642 C C . GLY B 1 73 ? -9.18 6.645 9.875 1 90.12 73 GLY B C 1
ATOM 1643 O O . GLY B 1 73 ? -10.258 6.637 10.469 1 90.12 73 GLY B O 1
ATOM 1644 N N . GLN B 1 74 ? -9.008 7.301 8.82 1 93.44 74 GLN B N 1
ATOM 1645 C CA . GLN B 1 74 ? -10.109 7.957 8.133 1 93.44 74 GLN B CA 1
ATOM 1646 C C . GLN B 1 74 ? -10.469 7.223 6.844 1 93.44 74 GLN B C 1
ATOM 1648 O O . GLN B 1 74 ? -9.758 7.34 5.84 1 93.44 74 GLN B O 1
ATOM 1653 N N . TYR B 1 75 ? -11.57 6.555 6.934 1 97 75 TYR B N 1
ATOM 1654 C CA . TYR B 1 75 ? -11.992 5.727 5.812 1 97 75 TYR B CA 1
ATOM 1655 C C . TYR B 1 75 ? -13.383 6.133 5.328 1 97 75 TYR B C 1
ATOM 1657 O O . TYR B 1 75 ? -14.258 6.453 6.133 1 97 75 TYR B O 1
ATOM 1665 N N . SER B 1 76 ? -13.555 6.125 4.066 1 97.38 76 SER B N 1
ATOM 1666 C CA . SER B 1 76 ? -14.852 6.293 3.428 1 97.38 76 SER B CA 1
ATOM 1667 C C . SER B 1 76 ? -15.148 5.148 2.463 1 97.38 76 SER B C 1
ATOM 1669 O O . SER B 1 76 ? -14.242 4.621 1.821 1 97.38 76 SER B O 1
ATOM 1671 N N . VAL B 1 77 ? -16.375 4.77 2.414 1 97.44 77 VAL B N 1
ATOM 1672 C CA . VAL B 1 77 ? -16.812 3.756 1.458 1 97.44 77 VAL B CA 1
ATOM 1673 C C . VAL B 1 77 ? -17.703 4.402 0.397 1 97.44 77 VAL B C 1
ATOM 1675 O O . VAL B 1 77 ? -18.672 5.086 0.726 1 97.44 77 VAL B O 1
ATOM 1678 N N . VAL B 1 78 ? -17.297 4.23 -0.826 1 96 78 VAL B N 1
ATOM 1679 C CA . VAL B 1 78 ? -18.031 4.836 -1.937 1 96 78 VAL B CA 1
ATOM 1680 C C . VAL B 1 78 ? -18.484 3.752 -2.904 1 96 78 VAL B C 1
ATOM 1682 O O . VAL B 1 78 ? -17.688 2.928 -3.355 1 96 78 VAL B O 1
ATOM 1685 N N . VAL B 1 79 ? -19.781 3.732 -3.166 1 93.94 79 VAL B N 1
ATOM 1686 C CA . VAL B 1 79 ? -20.375 2.859 -4.176 1 93.94 79 VAL B CA 1
ATOM 1687 C C . VAL B 1 79 ? -21.281 3.674 -5.094 1 93.94 79 VAL B C 1
ATOM 1689 O O . VAL B 1 79 ? -22.328 4.164 -4.668 1 93.94 79 VAL B O 1
ATOM 1692 N N . GLU B 1 80 ? -20.781 3.801 -6.281 1 89.12 80 GLU B N 1
ATOM 1693 C CA . GLU B 1 80 ? -21.516 4.645 -7.223 1 89.12 80 GLU B CA 1
ATOM 1694 C C . GLU B 1 80 ? -21.766 6.031 -6.637 1 89.12 80 GLU B C 1
ATOM 1696 O O . GLU B 1 80 ? -20.828 6.785 -6.375 1 89.12 80 GLU B O 1
ATOM 1701 N N . LYS B 1 81 ? -23.094 6.305 -6.277 1 90.12 81 LYS B N 1
ATOM 1702 C CA . LYS B 1 81 ? -23.453 7.633 -5.789 1 90.12 81 LYS B CA 1
ATOM 1703 C C . LYS B 1 81 ? -23.609 7.637 -4.27 1 90.12 81 LYS B C 1
ATOM 1705 O O . LYS B 1 81 ? -23.875 8.68 -3.67 1 90.12 81 LYS B O 1
ATOM 1710 N N . ASP B 1 82 ? -23.359 6.516 -3.725 1 92.94 82 ASP B N 1
ATOM 1711 C CA . ASP B 1 82 ? -23.5 6.398 -2.275 1 92.94 82 ASP B CA 1
ATOM 1712 C C . ASP B 1 82 ? -22.141 6.508 -1.579 1 92.94 82 ASP B C 1
ATOM 1714 O O . ASP B 1 82 ? -21.203 5.777 -1.91 1 92.94 82 ASP B O 1
ATOM 1718 N N . ARG B 1 83 ? -22.062 7.453 -0.666 1 95.19 83 ARG B N 1
ATOM 1719 C CA . ARG B 1 83 ? -20.812 7.688 0.065 1 95.19 83 ARG B CA 1
ATOM 1720 C C . ARG B 1 83 ? -21.062 7.672 1.571 1 95.19 83 ARG B C 1
ATOM 1722 O O . ARG B 1 83 ? -21.953 8.352 2.068 1 95.19 83 ARG B O 1
ATOM 1729 N N . MET B 1 84 ? -20.344 6.836 2.252 1 96 84 MET B N 1
ATOM 1730 C CA . MET B 1 84 ? -20.297 6.809 3.711 1 96 84 MET B CA 1
ATOM 1731 C C . MET B 1 84 ? -18.938 7.293 4.223 1 96 84 MET B C 1
ATOM 1733 O O . MET B 1 84 ? -17.938 6.617 4.039 1 96 84 MET B O 1
ATOM 1737 N N . ASP B 1 85 ? -18.953 8.383 4.922 1 94.75 85 ASP B N 1
ATOM 1738 C CA . ASP B 1 85 ? -17.703 9.016 5.301 1 94.75 85 ASP B CA 1
ATOM 1739 C C . ASP B 1 8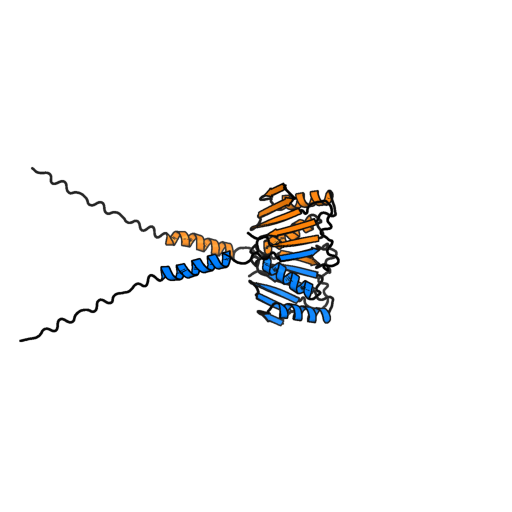5 ? -17.344 8.711 6.758 1 94.75 85 ASP B C 1
ATOM 1741 O O . ASP B 1 85 ? -18.234 8.438 7.57 1 94.75 85 ASP B O 1
ATOM 1745 N N . GLN B 1 86 ? -15.992 8.742 6.945 1 92.62 86 GLN B N 1
ATOM 1746 C CA . GLN B 1 86 ? -15.43 8.688 8.289 1 92.62 86 GLN B CA 1
ATOM 1747 C C . GLN B 1 86 ? -15.938 7.469 9.055 1 92.62 86 GLN B C 1
ATOM 1749 O O . GLN B 1 86 ? -16.422 7.59 10.18 1 92.62 86 GLN B O 1
ATOM 1754 N N . LEU B 1 87 ? -15.844 6.352 8.406 1 95.06 87 LEU B N 1
ATOM 1755 C CA . LEU B 1 87 ? -16.266 5.102 9.031 1 95.06 87 LEU B CA 1
ATOM 1756 C C . LEU B 1 87 ? -15.156 4.516 9.891 1 95.06 87 LEU B C 1
ATOM 1758 O O . LEU B 1 87 ? -13.984 4.551 9.508 1 95.06 87 LEU B O 1
ATOM 1762 N N . PRO B 1 88 ? -15.578 4.086 11.102 1 93.81 88 PRO B N 1
ATOM 1763 C CA . PRO B 1 88 ? -14.602 3.285 11.844 1 93.81 88 PRO B CA 1
ATOM 1764 C C . PRO B 1 88 ? -14.25 1.98 11.133 1 93.81 88 PRO B C 1
ATOM 1766 O O . PRO B 1 88 ? -15 1.523 10.266 1 93.81 88 PRO B O 1
ATOM 1769 N N . SER B 1 89 ? -13.148 1.408 11.516 1 95.44 89 SER B N 1
ATOM 1770 C CA . SER B 1 89 ? -12.617 0.207 10.875 1 95.44 89 SER B CA 1
ATOM 1771 C C . SER B 1 89 ? -13.641 -0.925 10.898 1 95.44 89 SER B C 1
ATOM 1773 O O . SER B 1 89 ? -13.805 -1.635 9.898 1 95.44 89 SER B O 1
ATOM 1775 N N . GLU B 1 90 ? -14.32 -1.032 11.984 1 95.81 90 GLU B N 1
ATOM 1776 C CA . GLU B 1 90 ? -15.289 -2.119 12.141 1 95.81 90 GLU B CA 1
ATOM 1777 C C . GLU B 1 90 ? -16.438 -1.983 11.156 1 95.81 90 GLU B C 1
ATOM 1779 O O . GLU B 1 90 ? -16.953 -2.984 10.641 1 95.81 90 GLU B O 1
ATOM 1784 N N . GLN B 1 91 ? -16.812 -0.8 10.938 1 96.56 91 GLN B N 1
ATOM 1785 C CA . GLN B 1 91 ? -17.922 -0.572 10.023 1 96.56 91 GLN B CA 1
ATOM 1786 C C . GLN B 1 91 ? -17.5 -0.804 8.578 1 96.56 91 GLN B C 1
ATOM 1788 O O . GLN B 1 91 ? -18.312 -1.257 7.754 1 96.56 91 GLN B O 1
ATOM 1793 N N . VAL B 1 92 ? -16.297 -0.444 8.258 1 97.62 92 VAL B N 1
ATOM 1794 C CA . VAL B 1 92 ? -15.773 -0.723 6.922 1 97.62 92 VAL B CA 1
ATOM 1795 C C . VAL B 1 92 ? -15.82 -2.225 6.652 1 97.62 92 VAL B C 1
ATOM 1797 O O . VAL B 1 92 ? -16.281 -2.66 5.594 1 97.62 92 VAL B O 1
ATOM 1800 N N . VAL B 1 93 ? -15.383 -3.018 7.625 1 97.94 93 VAL B N 1
ATOM 1801 C CA . VAL B 1 93 ? -15.367 -4.473 7.504 1 97.94 93 VAL B CA 1
ATOM 1802 C C . VAL B 1 93 ? -16.797 -4.992 7.328 1 97.94 93 VAL B C 1
ATOM 1804 O O . VAL B 1 93 ? -17.047 -5.832 6.461 1 97.94 93 VAL B O 1
ATOM 1807 N N . ALA B 1 94 ? -17.703 -4.453 8.109 1 97.69 94 ALA B N 1
ATOM 1808 C CA . ALA B 1 94 ? -19.094 -4.891 8.047 1 97.69 94 ALA B CA 1
ATOM 1809 C C . ALA B 1 94 ? -19.703 -4.598 6.68 1 97.69 94 ALA B C 1
ATOM 1811 O O . ALA B 1 94 ? -20.406 -5.438 6.113 1 97.69 94 ALA B O 1
ATOM 1812 N N . GLU B 1 95 ? -19.391 -3.422 6.223 1 96.94 95 GLU B N 1
ATOM 1813 C CA . GLU B 1 95 ? -19.922 -3.025 4.922 1 96.94 95 GLU B CA 1
ATOM 1814 C C . GLU B 1 95 ? -19.344 -3.885 3.803 1 96.94 95 GLU B C 1
ATOM 1816 O O . GLU B 1 95 ? -20.078 -4.301 2.895 1 96.94 95 GLU B O 1
ATOM 1821 N N . ALA B 1 96 ? -18.094 -4.156 3.865 1 97.38 96 ALA B N 1
ATOM 1822 C CA . ALA B 1 96 ? -17.438 -5.004 2.869 1 97.38 96 ALA B CA 1
ATOM 1823 C C . ALA B 1 96 ? -18.031 -6.414 2.887 1 97.38 96 ALA B C 1
ATOM 1825 O O . ALA B 1 96 ? -18.281 -7 1.831 1 97.38 96 ALA B O 1
ATOM 1826 N N . GLN B 1 97 ? -18.281 -6.91 4.066 1 97.38 97 GLN B N 1
ATOM 1827 C CA . GLN B 1 97 ? -18.859 -8.242 4.207 1 97.38 97 GLN B CA 1
ATOM 1828 C C . GLN B 1 97 ? -20.25 -8.305 3.611 1 97.38 97 GLN B C 1
ATOM 1830 O O . GLN B 1 97 ? -20.609 -9.266 2.92 1 97.38 97 GLN B O 1
ATOM 1835 N N . ARG B 1 98 ? -20.938 -7.316 3.945 1 96.5 98 ARG B N 1
ATOM 1836 C CA . ARG B 1 98 ? -22.312 -7.262 3.445 1 96.5 98 ARG B CA 1
ATOM 1837 C C . ARG B 1 98 ? -22.344 -7.266 1.921 1 96.5 98 ARG B C 1
ATOM 1839 O O . ARG B 1 98 ? -23.109 -8.008 1.311 1 96.5 98 ARG B O 1
ATOM 1846 N N . ARG B 1 99 ? -21.484 -6.477 1.319 1 94.56 99 ARG B N 1
ATOM 1847 C CA . ARG B 1 99 ? -21.422 -6.379 -0.135 1 94.56 99 ARG B CA 1
ATOM 1848 C C . ARG B 1 99 ? -20.938 -7.68 -0.753 1 94.56 99 ARG B C 1
ATOM 1850 O O . ARG B 1 99 ? -21.438 -8.117 -1.786 1 94.56 99 ARG B O 1
ATOM 1857 N N . LEU B 1 100 ? -20.047 -8.234 -0.164 1 94.38 100 LEU B N 1
ATOM 1858 C CA . LEU B 1 100 ? -19.484 -9.484 -0.657 1 94.38 100 LEU B CA 1
ATOM 1859 C C . LEU B 1 100 ? -20.5 -10.617 -0.566 1 94.38 100 LEU B C 1
ATOM 1861 O O . LEU B 1 100 ? -20.562 -11.469 -1.452 1 94.38 100 LEU B O 1
ATOM 1865 N N . GLN B 1 101 ? -21.219 -10.625 0.531 1 95.25 101 GLN B N 1
ATOM 1866 C CA . GLN B 1 101 ? -22.266 -11.625 0.707 1 95.25 101 GLN B CA 1
ATOM 1867 C C . GLN B 1 101 ? -23.359 -11.484 -0.352 1 95.25 101 GLN B C 1
ATOM 1869 O O . GLN B 1 101 ? -23.891 -12.477 -0.833 1 95.25 101 GLN B O 1
ATOM 1874 N N . ALA B 1 102 ? -23.594 -10.281 -0.699 1 93.88 102 ALA B N 1
ATOM 1875 C CA . ALA B 1 102 ? -24.609 -10.008 -1.714 1 93.88 102 ALA B CA 1
ATOM 1876 C C . ALA B 1 102 ? -24.125 -10.422 -3.1 1 93.88 102 ALA B C 1
ATOM 1878 O O . ALA B 1 102 ? -24.906 -10.93 -3.91 1 93.88 102 ALA B O 1
ATOM 1879 N N . ASN B 1 103 ? -22.906 -10.172 -3.309 1 93.44 103 ASN B N 1
ATOM 1880 C CA . ASN B 1 103 ? -22.266 -10.523 -4.574 1 93.44 103 ASN B CA 1
ATOM 1881 C C . ASN B 1 103 ? -20.812 -10.906 -4.387 1 93.44 103 ASN B C 1
ATOM 1883 O O . ASN B 1 103 ? -19.953 -10.039 -4.223 1 93.44 103 ASN B O 1
ATOM 1887 N N . PRO B 1 104 ? -20.531 -12.117 -4.52 1 93 104 PRO B N 1
ATOM 1888 C CA . PRO B 1 104 ? -19.156 -12.586 -4.277 1 93 104 PRO B CA 1
ATOM 1889 C C . PRO B 1 104 ? -18.172 -12.078 -5.324 1 93 104 PRO B C 1
ATOM 1891 O O . PRO B 1 104 ? -16.953 -12.188 -5.133 1 93 104 PRO B O 1
ATOM 1894 N N . LYS B 1 105 ? -18.656 -11.492 -6.391 1 91.06 105 LYS B N 1
ATOM 1895 C CA . LYS B 1 105 ? -17.766 -11.016 -7.449 1 91.06 105 LYS B CA 1
ATOM 1896 C C . LYS B 1 105 ? -17.531 -9.508 -7.328 1 91.06 105 LYS B C 1
ATOM 1898 O O . LYS B 1 105 ? -16.938 -8.898 -8.211 1 91.06 105 LYS B O 1
ATOM 1903 N N . THR B 1 106 ? -17.969 -8.969 -6.258 1 93.62 106 THR B N 1
ATOM 1904 C CA . THR B 1 106 ? -17.812 -7.535 -6.051 1 93.62 106 THR B CA 1
ATOM 1905 C C . THR B 1 106 ? -16.344 -7.133 -6.113 1 93.62 106 THR B C 1
ATOM 1907 O O . THR B 1 106 ? -15.484 -7.801 -5.535 1 93.62 106 THR B O 1
ATOM 1910 N N . VAL B 1 107 ? -16.109 -6.094 -6.848 1 93.56 107 VAL B N 1
ATOM 1911 C CA . VAL B 1 107 ? -14.766 -5.57 -6.988 1 93.56 107 VAL B CA 1
ATOM 1912 C C . VAL B 1 107 ? -14.508 -4.508 -5.922 1 93.56 107 VAL B C 1
ATOM 1914 O O . VAL B 1 107 ? -15.32 -3.604 -5.727 1 93.56 107 VAL B O 1
ATOM 1917 N N . PHE B 1 108 ? -13.391 -4.688 -5.219 1 96.44 108 PHE B N 1
ATOM 1918 C CA . PHE B 1 108 ? -13 -3.717 -4.203 1 96.44 108 PHE B CA 1
ATOM 1919 C C . PHE B 1 108 ? -11.758 -2.949 -4.645 1 96.44 108 PHE B C 1
ATOM 1921 O O . PHE B 1 108 ? -10.836 -3.529 -5.215 1 96.44 108 PHE B O 1
ATOM 1928 N N . LEU B 1 109 ? -11.773 -1.614 -4.379 1 96.31 109 LEU B N 1
ATOM 1929 C CA . LEU B 1 109 ? -10.641 -0.733 -4.641 1 96.31 109 LEU B CA 1
ATOM 1930 C C . LEU B 1 109 ? -10.25 0.039 -3.381 1 96.31 109 LEU B C 1
ATOM 1932 O O . LEU B 1 109 ? -11.117 0.421 -2.592 1 96.31 109 LEU B O 1
ATOM 1936 N N . ILE B 1 110 ? -8.969 0.175 -3.18 1 97 110 ILE B N 1
ATOM 1937 C CA . ILE B 1 110 ? -8.477 1.1 -2.164 1 97 110 ILE B CA 1
ATOM 1938 C C . ILE B 1 110 ? -7.949 2.367 -2.832 1 97 110 ILE B C 1
ATOM 1940 O O . ILE B 1 110 ? -6.957 2.324 -3.568 1 97 110 ILE B O 1
ATOM 1944 N N . GLY B 1 111 ? -8.672 3.463 -2.621 1 95.94 111 GLY B N 1
ATOM 1945 C CA . GLY B 1 111 ? -8.273 4.766 -3.127 1 95.94 111 GLY B CA 1
ATOM 1946 C C . GLY B 1 111 ? -7.742 5.691 -2.045 1 95.94 111 GLY B C 1
ATOM 1947 O O . GLY B 1 111 ? -8.227 5.672 -0.912 1 95.94 111 GLY B O 1
ATOM 1948 N N . GLY B 1 112 ? -6.723 6.469 -2.449 1 94.94 112 GLY B N 1
ATOM 1949 C CA . GLY B 1 112 ? -6.145 7.465 -1.562 1 94.94 112 GLY B CA 1
ATOM 1950 C C . GLY B 1 112 ? -5.234 8.445 -2.279 1 94.94 112 GLY B C 1
ATOM 1951 O O . GLY B 1 112 ? -4.828 8.203 -3.42 1 94.94 112 GLY B O 1
ATOM 1952 N N . ALA B 1 113 ? -5 9.547 -1.566 1 93 113 ALA B N 1
ATOM 1953 C CA . ALA B 1 113 ? -4.02 10.484 -2.1 1 93 113 ALA B CA 1
ATOM 1954 C C . ALA B 1 113 ? -2.643 9.844 -2.213 1 93 113 ALA B C 1
ATOM 1956 O O . ALA B 1 113 ? -2.367 8.828 -1.56 1 93 113 ALA B O 1
ATOM 1957 N N . LYS B 1 114 ? -1.826 10.461 -2.959 1 92.75 114 LYS B N 1
ATOM 1958 C CA . LYS B 1 114 ? -0.481 9.945 -3.213 1 92.75 114 LYS B CA 1
ATOM 1959 C C . LYS B 1 114 ? 0.322 9.844 -1.919 1 92.75 114 LYS B C 1
ATOM 1961 O O . LYS B 1 114 ? 1.191 8.984 -1.787 1 92.75 114 LYS B O 1
ATOM 1966 N N . ASP B 1 115 ? -0.027 10.68 -0.958 1 91.69 115 ASP B N 1
ATOM 1967 C CA . ASP B 1 115 ? 0.819 10.82 0.224 1 91.69 115 ASP B CA 1
ATOM 1968 C C . ASP B 1 115 ? 0.196 10.117 1.43 1 91.69 115 ASP B C 1
ATOM 1970 O O . ASP B 1 115 ? 0.667 10.281 2.559 1 91.69 115 ASP B O 1
ATOM 1974 N N . VAL B 1 116 ? -0.89 9.375 1.181 1 94 116 VAL B N 1
ATOM 1975 C CA . VAL B 1 116 ? -1.461 8.594 2.273 1 94 116 VAL B CA 1
ATOM 1976 C C . VAL B 1 116 ? -0.394 7.672 2.863 1 94 116 VAL B C 1
ATOM 1978 O O . VAL B 1 116 ? 0.36 7.035 2.125 1 94 116 VAL B O 1
ATOM 1981 N N . PRO B 1 117 ? -0.304 7.602 4.152 1 93.44 117 PRO B N 1
ATOM 1982 C CA . PRO B 1 117 ? 0.737 6.793 4.793 1 93.44 117 PRO B CA 1
ATOM 1983 C C . PRO B 1 117 ? 0.604 5.305 4.48 1 93.44 117 PRO B C 1
ATOM 1985 O O . PRO B 1 117 ? -0.51 4.777 4.438 1 93.44 117 PRO B O 1
ATOM 1988 N N . TYR B 1 118 ? 1.729 4.637 4.352 1 95.25 118 TYR B N 1
ATOM 1989 C CA . TYR B 1 118 ? 1.875 3.215 4.051 1 95.25 118 TYR B CA 1
ATOM 1990 C C 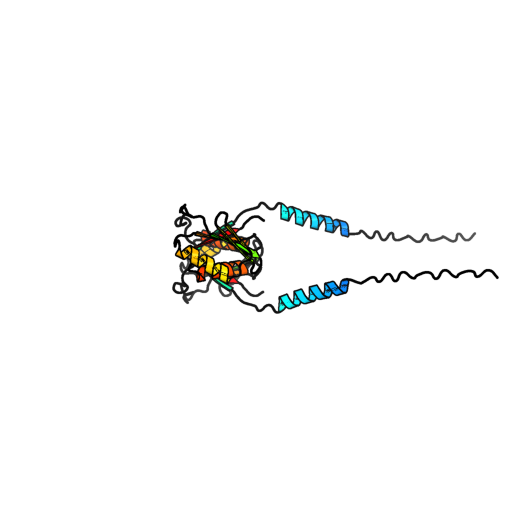. TYR B 1 118 ? 1.109 2.363 5.059 1 95.25 118 TYR B C 1
ATOM 1992 O O . TYR B 1 118 ? 0.378 1.447 4.676 1 95.25 118 TYR B O 1
ATOM 2000 N N . GLU B 1 119 ? 1.168 2.709 6.27 1 94.12 119 GLU B N 1
ATOM 2001 C CA . GLU B 1 119 ? 0.519 1.938 7.324 1 94.12 119 GLU B CA 1
ATOM 2002 C C . GLU B 1 119 ? -0.993 1.888 7.121 1 94.12 119 GLU B C 1
ATOM 2004 O O . GLU B 1 119 ? -1.629 0.869 7.398 1 94.12 119 GLU B O 1
ATOM 2009 N N . GLU B 1 120 ? -1.508 2.969 6.672 1 95 120 GLU B N 1
ATOM 2010 C CA . GLU B 1 120 ? -2.957 3.037 6.504 1 95 120 GLU B CA 1
ATOM 2011 C C . GLU B 1 120 ? -3.42 2.152 5.352 1 95 120 GLU B C 1
ATOM 2013 O O . GLU B 1 120 ? -4.535 1.625 5.375 1 95 120 GLU B O 1
ATOM 2018 N N . ILE B 1 121 ? -2.615 1.978 4.383 1 95.75 121 ILE B N 1
ATOM 2019 C CA . ILE B 1 121 ? -2.924 1.087 3.27 1 95.75 121 ILE B CA 1
ATOM 2020 C C . ILE B 1 121 ? -2.906 -0.363 3.748 1 95.75 121 ILE B C 1
ATOM 2022 O O . ILE B 1 121 ? -3.803 -1.143 3.418 1 95.75 121 ILE B O 1
ATOM 2026 N N . ILE B 1 122 ? -1.938 -0.75 4.543 1 95.81 122 ILE B N 1
ATOM 2027 C CA . ILE B 1 122 ? -1.856 -2.096 5.098 1 95.81 122 ILE B CA 1
ATOM 2028 C C . ILE B 1 122 ? -3.09 -2.375 5.957 1 95.81 122 ILE B C 1
ATOM 2030 O O . ILE B 1 122 ? -3.686 -3.451 5.867 1 95.81 122 ILE B O 1
ATOM 2034 N N . LYS B 1 123 ? -3.477 -1.396 6.734 1 95.31 123 LYS B N 1
ATOM 2035 C CA . LYS B 1 123 ? -4.66 -1.561 7.57 1 95.31 123 LYS B CA 1
ATOM 2036 C C . LYS B 1 123 ? -5.906 -1.793 6.723 1 95.31 123 LYS B C 1
ATOM 2038 O O . LYS B 1 123 ? -6.723 -2.664 7.031 1 95.31 123 LYS B O 1
ATOM 2043 N N . ALA B 1 124 ? -6.031 -0.96 5.656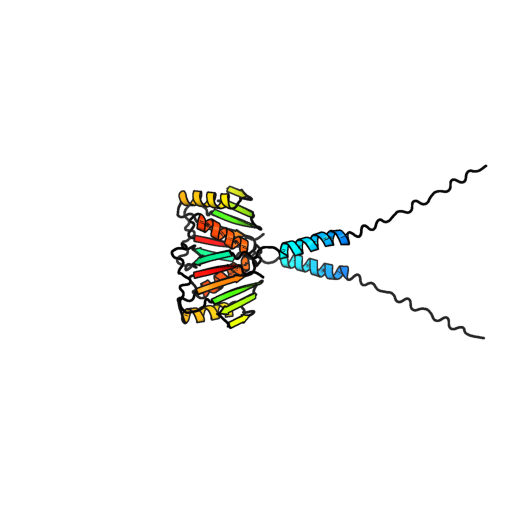 1 97.5 124 ALA B N 1
ATOM 2044 C CA . ALA B 1 124 ? -7.176 -1.113 4.762 1 97.5 124 ALA B CA 1
ATOM 2045 C C . ALA B 1 124 ? -7.191 -2.5 4.125 1 97.5 124 ALA B C 1
ATOM 2047 O O . ALA B 1 124 ? -8.242 -3.137 4.039 1 97.5 124 ALA B O 1
ATOM 2048 N N . LEU B 1 125 ? -6.035 -2.998 3.695 1 97 125 LEU B N 1
ATOM 2049 C CA . LEU B 1 125 ? -5.922 -4.332 3.113 1 97 125 LEU B CA 1
ATOM 2050 C C . LEU B 1 125 ? -6.309 -5.402 4.129 1 97 125 LEU B C 1
ATOM 2052 O O . LEU B 1 125 ? -7.027 -6.348 3.797 1 97 125 LEU B O 1
ATOM 2056 N N . ASN B 1 126 ? -5.852 -5.258 5.332 1 96 126 ASN B N 1
ATOM 2057 C CA . ASN B 1 126 ? -6.164 -6.219 6.391 1 96 126 ASN B CA 1
ATOM 2058 C C . ASN B 1 126 ? -7.656 -6.242 6.703 1 96 126 ASN B C 1
ATOM 2060 O O . ASN B 1 126 ? -8.227 -7.305 6.953 1 96 126 ASN B O 1
ATOM 2064 N N . MET B 1 127 ? -8.242 -5.062 6.688 1 96.5 127 MET B N 1
ATOM 2065 C CA . MET B 1 127 ? -9.68 -4.984 6.918 1 96.5 127 MET B CA 1
ATOM 2066 C C . MET B 1 127 ? -10.445 -5.746 5.844 1 96.5 127 MET B C 1
ATOM 2068 O O . MET B 1 127 ? -11.328 -6.547 6.156 1 96.5 127 MET B O 1
ATOM 2072 N N . LEU B 1 128 ? -10.102 -5.523 4.609 1 97.25 128 LEU B N 1
ATOM 2073 C CA . LEU B 1 128 ? -10.789 -6.176 3.502 1 97.25 128 LEU B CA 1
ATOM 2074 C C . LEU B 1 128 ? -10.516 -7.676 3.506 1 97.25 128 LEU B C 1
ATOM 2076 O O . LEU B 1 128 ? -11.422 -8.477 3.252 1 97.25 128 LEU B O 1
ATOM 2080 N N . HIS B 1 129 ? -9.305 -8.016 3.793 1 96.19 129 HIS B N 1
ATOM 2081 C CA . HIS B 1 129 ? -8.953 -9.43 3.914 1 96.19 129 HIS B CA 1
ATOM 2082 C C . HIS B 1 129 ? -9.805 -10.117 4.973 1 96.19 129 HIS B C 1
ATOM 2084 O O . HIS B 1 129 ? -10.344 -11.203 4.734 1 96.19 129 HIS B O 1
ATOM 2090 N N . SER B 1 130 ? -9.875 -9.469 6.133 1 95.19 130 SER B N 1
ATOM 2091 C CA . SER B 1 130 ? -10.641 -10.039 7.238 1 95.19 130 SER B CA 1
ATOM 2092 C C . SER B 1 130 ? -12.117 -10.164 6.883 1 95.19 130 SER B C 1
ATOM 2094 O O . SER B 1 130 ? -12.836 -10.992 7.449 1 95.19 130 SER B O 1
ATOM 2096 N N . ALA B 1 131 ? -12.578 -9.328 5.969 1 96.25 131 ALA B N 1
ATOM 2097 C CA . ALA B 1 131 ? -13.969 -9.344 5.523 1 96.25 131 ALA B CA 1
ATOM 2098 C C . ALA B 1 131 ? -14.211 -10.453 4.508 1 96.25 131 ALA B C 1
ATOM 2100 O O . ALA B 1 131 ? -15.352 -10.711 4.117 1 96.25 131 ALA B O 1
ATOM 2101 N N . GLY B 1 132 ? -13.102 -11.086 4.027 1 95.88 132 GLY B N 1
ATOM 2102 C CA . GLY B 1 132 ? -13.234 -12.195 3.09 1 95.88 132 GLY B CA 1
ATOM 2103 C C . GLY B 1 132 ? -12.945 -11.789 1.655 1 95.88 132 GLY B C 1
ATOM 2104 O O . GLY B 1 132 ? -13.133 -12.594 0.734 1 95.88 132 GLY B O 1
ATOM 2105 N N . VAL B 1 133 ? -12.477 -10.531 1.467 1 95.12 133 VAL B N 1
ATOM 2106 C CA . VAL B 1 133 ? -12.156 -10.055 0.125 1 95.12 133 VAL B CA 1
ATOM 2107 C C . VAL B 1 133 ? -10.898 -10.75 -0.385 1 95.12 133 VAL B C 1
ATOM 2109 O O . VAL B 1 133 ? -9.898 -10.844 0.33 1 95.12 133 VAL B O 1
ATOM 2112 N N . LYS B 1 134 ? -10.953 -11.141 -1.601 1 93 134 LYS B N 1
ATOM 2113 C CA . LYS B 1 134 ? -9.844 -11.93 -2.135 1 93 134 LYS B CA 1
ATOM 2114 C C . LYS B 1 134 ? -8.992 -11.094 -3.088 1 93 134 LYS B C 1
ATOM 2116 O O . LYS B 1 134 ? -7.828 -11.414 -3.328 1 93 134 LYS B O 1
ATOM 2121 N N . SER B 1 135 ? -9.594 -10.117 -3.699 1 93.62 135 SER B N 1
ATOM 2122 C CA . SER B 1 135 ? -8.891 -9.266 -4.656 1 93.62 135 SER B CA 1
ATOM 2123 C C . SER B 1 135 ? -9.219 -7.793 -4.438 1 93.62 135 SER B C 1
ATOM 2125 O O . SER B 1 135 ? -10.367 -7.441 -4.168 1 93.62 135 SER B O 1
ATOM 2127 N N . VAL B 1 136 ? -8.141 -7.012 -4.504 1 95.69 136 VAL B N 1
ATOM 2128 C CA . VAL B 1 136 ? -8.297 -5.582 -4.273 1 95.69 136 VAL B CA 1
ATOM 2129 C C . VAL B 1 136 ? -7.496 -4.797 -5.309 1 95.69 136 VAL B C 1
ATOM 2131 O O . VAL B 1 136 ? -6.348 -5.145 -5.605 1 95.69 136 VAL B O 1
ATOM 2134 N N . GLY B 1 137 ? -8.109 -3.795 -5.922 1 95.12 137 GLY B N 1
ATOM 2135 C CA . GLY B 1 137 ? -7.359 -2.818 -6.691 1 95.12 137 GLY B CA 1
ATOM 2136 C C . GLY B 1 137 ? -6.832 -1.671 -5.852 1 95.12 137 GLY B C 1
ATOM 2137 O O . GLY B 1 137 ? -7.555 -1.129 -5.012 1 95.12 137 GLY B O 1
ATOM 2138 N N . LEU B 1 138 ? -5.586 -1.398 -5.957 1 95.06 138 LEU B N 1
ATOM 2139 C CA . LEU B 1 138 ? -4.965 -0.228 -5.344 1 95.06 138 LEU B CA 1
ATOM 2140 C C . LEU B 1 138 ? -4.832 0.907 -6.355 1 95.06 138 LEU B C 1
ATOM 2142 O O . LEU B 1 138 ? -4.387 0.689 -7.484 1 95.06 138 LEU B O 1
ATOM 2146 N N . MET B 1 139 ? -5.211 2.148 -5.906 1 94.12 139 MET B N 1
ATOM 2147 C CA . MET B 1 139 ? -5.098 3.26 -6.848 1 94.12 139 MET B CA 1
ATOM 2148 C C . MET B 1 139 ? -4.934 4.582 -6.109 1 94.12 139 MET B C 1
ATOM 2150 O O . MET B 1 139 ? -5.504 4.777 -5.035 1 94.12 139 MET B O 1
ATOM 2154 N N . THR B 1 140 ? -4.117 5.418 -6.695 1 93.25 140 THR B N 1
ATOM 2155 C CA . THR B 1 140 ? -4.035 6.777 -6.176 1 93.25 140 THR B CA 1
ATOM 2156 C C . THR B 1 140 ? -5.113 7.66 -6.793 1 93.25 140 THR B C 1
ATOM 2158 O O . THR B 1 140 ? -5.5 7.461 -7.945 1 93.25 140 THR B O 1
ATOM 2161 N N . GLN B 1 141 ? -5.613 8.57 -5.977 1 83.62 141 GLN B N 1
ATOM 2162 C CA . GLN B 1 141 ? -6.598 9.555 -6.426 1 83.62 141 GLN B CA 1
ATOM 2163 C C . GLN B 1 141 ? -6.062 10.977 -6.277 1 83.62 141 GLN B C 1
ATOM 2165 O O . GLN B 1 141 ? -5.402 11.297 -5.285 1 83.62 141 GLN B O 1
ATOM 2170 N N . PRO B 1 142 ? -6.277 11.727 -7.504 1 72.12 142 PRO B N 1
ATOM 2171 C CA . PRO B 1 142 ? -5.855 13.133 -7.422 1 72.12 142 PRO B CA 1
ATOM 2172 C C . PRO B 1 142 ? -6.582 13.898 -6.32 1 72.12 142 PRO B C 1
ATOM 2174 O O . PRO B 1 142 ? -7.727 13.578 -5.992 1 72.12 142 PRO B O 1
ATOM 2177 N N . ILE B 1 143 ? -5.867 14.719 -5.559 1 58.53 143 ILE B N 1
ATOM 2178 C CA . ILE B 1 143 ? -6.523 15.625 -4.617 1 58.53 143 ILE B CA 1
ATOM 2179 C C . ILE B 1 143 ? -7.312 16.688 -5.387 1 58.53 143 ILE B C 1
ATOM 2181 O O . ILE B 1 143 ? -6.93 17.078 -6.492 1 58.53 143 ILE B O 1
#

Nearest PDB structures (foldseek):
  5by4-assembly1_A-2  TM=9.437E-01  e=3.013E-17  Escherichia coli
  2jwl-assembly1_B  TM=9.170E-01  e=3.451E-08  Haemophilus influenzae
  8p9r-assembly1_A  TM=7.669E-01  e=4.496E-05  Escherichia coli
  4czj-assembly1_A  TM=5.779E-01  e=2.490E-02  Caulobacter vibrioides
  4czj-assembly2_B  TM=5.845E-01  e=2.490E-02  Caulobacter vibrioides

pLDDT: mean 79.35, std 20.07, range [35.56, 97.94]

Radius of gyration: 29.07 Å; Cα contacts (8 Å, |Δi|>4): 427; chains: 2; bounding box: 71×100×61 Å